Protein AF-A0A8H7B9H2-F1 (afdb_monomer)

Solvent-accessible surface area (backbone atoms only — not comparable to full-atom values): 9240 Å² total; per-residue (Å²): 117,94,50,57,86,74,41,75,69,52,26,51,55,54,49,40,52,54,54,44,65,50,45,52,55,56,37,51,53,40,43,53,38,35,48,40,58,29,63,80,36,62,71,60,25,49,53,52,41,50,50,45,48,54,54,39,48,53,46,46,55,49,46,57,33,72,89,36,58,46,80,88,26,49,61,60,48,52,52,46,52,50,51,55,56,56,55,51,44,53,65,51,55,53,42,30,75,75,56,34,64,70,50,33,28,52,34,28,14,44,67,25,49,51,47,20,50,51,29,39,50,51,19,50,50,29,40,73,68,34,41,51,35,72,81,39,71,86,69,24,78,89,58,71,24,15,65,56,50,22,52,53,25,43,52,52,12,51,52,42,28,50,54,13,47,52,49,14,51,55,48,52,74,77,41,81,70,87,128

Radius of gyration: 18.37 Å; Cα contacts (8 Å, |Δi|>4): 175; chains: 1; bounding box: 55×26×50 Å

Structure (mmCIF, N/CA/C/O backbone):
data_AF-A0A8H7B9H2-F1
#
_entry.id   AF-A0A8H7B9H2-F1
#
loop_
_atom_site.group_PDB
_atom_site.id
_atom_site.type_symbol
_atom_site.label_atom_id
_atom_site.label_alt_id
_atom_site.label_comp_id
_atom_site.label_asym_id
_atom_site.label_entity_id
_atom_site.label_seq_id
_atom_site.pdbx_PDB_ins_code
_atom_site.Cartn_x
_atom_site.Cartn_y
_atom_site.Cartn_z
_atom_site.occupancy
_atom_site.B_iso_or_equiv
_atom_site.auth_seq_id
_atom_site.auth_comp_id
_atom_site.auth_asym_id
_atom_site.auth_atom_id
_atom_site.pdbx_PDB_model_num
ATOM 1 N N . HIS A 1 1 ? -8.099 -8.115 17.070 1.00 91.06 1 HIS A N 1
ATOM 2 C CA . HIS A 1 1 ? -9.538 -8.450 17.168 1.00 91.06 1 HIS A CA 1
ATOM 3 C C . HIS A 1 1 ? -9.876 -9.401 18.311 1.00 91.06 1 HIS A C 1
ATOM 5 O O . HIS A 1 1 ? -10.750 -9.056 19.086 1.00 91.06 1 HIS A O 1
ATOM 11 N N . ILE A 1 2 ? -9.188 -10.539 18.470 1.00 94.56 2 ILE A N 1
ATOM 12 C CA . ILE A 1 2 ? -9.495 -11.534 19.525 1.00 94.56 2 ILE A CA 1
ATOM 13 C C . ILE A 1 2 ? -9.508 -10.928 20.945 1.00 94.56 2 ILE A C 1
ATOM 15 O O . ILE A 1 2 ? -10.337 -11.292 21.764 1.00 94.56 2 ILE A O 1
ATOM 19 N N . PHE A 1 3 ? -8.627 -9.966 21.226 1.00 94.06 3 PHE A N 1
ATOM 20 C CA . PHE A 1 3 ? -8.458 -9.390 22.567 1.00 94.06 3 PHE A CA 1
ATOM 21 C C . PHE A 1 3 ? -9.244 -8.091 22.823 1.00 94.06 3 PHE A C 1
ATOM 23 O O . PHE A 1 3 ? -8.937 -7.372 23.773 1.00 94.06 3 PHE A O 1
ATOM 30 N N . LEU A 1 4 ? -10.210 -7.741 21.966 1.00 90.50 4 LEU A N 1
ATOM 31 C CA . LEU A 1 4 ? -10.924 -6.461 22.080 1.00 90.50 4 LEU A CA 1
ATOM 32 C C . LEU A 1 4 ? -11.764 -6.351 23.362 1.00 90.50 4 LEU A C 1
ATOM 34 O O . LEU A 1 4 ? -11.861 -5.252 23.906 1.00 90.50 4 LEU A O 1
ATOM 38 N N . ASP A 1 5 ? -12.284 -7.475 23.861 1.00 93.81 5 ASP A N 1
ATOM 39 C CA . ASP A 1 5 ? -13.174 -7.535 25.031 1.00 93.81 5 ASP A CA 1
ATOM 40 C C . ASP A 1 5 ? -12.451 -7.925 26.334 1.00 93.81 5 ASP A C 1
ATOM 42 O O . ASP A 1 5 ? -13.087 -8.158 27.356 1.00 93.81 5 ASP A O 1
ATOM 46 N N . HIS A 1 6 ? -11.114 -8.000 26.321 1.00 95.94 6 HIS A N 1
ATOM 47 C CA . HIS A 1 6 ? -10.336 -8.432 27.486 1.00 95.94 6 HIS A CA 1
ATOM 48 C C . HIS A 1 6 ? -10.235 -7.345 28.572 1.00 95.94 6 HIS A C 1
ATOM 50 O O . HIS A 1 6 ? -10.593 -7.555 29.725 1.00 95.94 6 HIS A O 1
ATOM 56 N N . SER A 1 7 ? -9.688 -6.178 28.226 1.00 95.69 7 SER A N 1
ATOM 57 C CA . SER A 1 7 ? -9.605 -5.002 29.102 1.00 95.69 7 SER A CA 1
ATOM 58 C C . SER A 1 7 ? -9.310 -3.756 28.268 1.00 95.69 7 SER A C 1
ATOM 60 O O . SER A 1 7 ? -8.810 -3.858 27.145 1.00 95.69 7 SER A O 1
ATOM 62 N N . GLU A 1 8 ? -9.572 -2.562 28.803 1.00 90.44 8 GLU A N 1
ATOM 63 C CA . GLU A 1 8 ? -9.326 -1.307 28.078 1.00 90.44 8 GLU A CA 1
ATOM 64 C C . GLU A 1 8 ? -7.858 -1.147 27.649 1.00 90.44 8 GLU A C 1
ATOM 66 O O . GLU A 1 8 ? -7.570 -0.738 26.518 1.00 90.44 8 GLU A O 1
ATOM 71 N N . GLN A 1 9 ? -6.928 -1.526 28.528 1.00 90.88 9 GLN A N 1
ATOM 72 C CA . GLN A 1 9 ? -5.498 -1.465 28.252 1.00 90.88 9 GLN A CA 1
ATOM 73 C C . GLN A 1 9 ? -5.106 -2.417 27.113 1.00 90.88 9 GLN A C 1
ATOM 75 O O . GLN A 1 9 ? -4.425 -2.002 26.172 1.00 90.88 9 GLN A O 1
ATOM 80 N N . VAL A 1 10 ? -5.573 -3.670 27.150 1.00 93.00 10 VAL A N 1
ATOM 81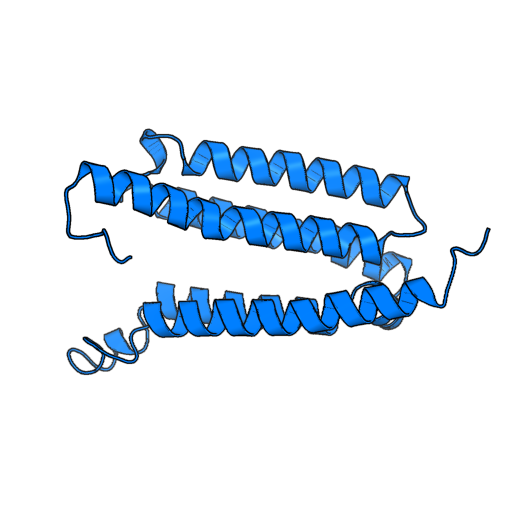 C CA . VAL A 1 10 ? -5.278 -4.668 26.109 1.00 93.00 10 VAL A CA 1
ATOM 82 C C . VAL A 1 10 ? -5.913 -4.275 24.775 1.00 93.00 10 VAL A C 1
ATOM 84 O O . VAL A 1 10 ? -5.253 -4.343 23.735 1.00 93.00 10 VAL A O 1
ATOM 87 N N . ARG A 1 11 ? -7.152 -3.775 24.786 1.00 89.88 11 ARG A N 1
ATOM 88 C CA . ARG A 1 11 ? -7.829 -3.233 23.599 1.00 89.88 11 ARG A CA 1
ATOM 89 C C . ARG A 1 11 ? -7.031 -2.093 22.962 1.00 89.88 11 ARG A C 1
ATOM 91 O O . ARG A 1 11 ? -6.880 -2.053 21.745 1.00 89.88 11 ARG A O 1
ATOM 98 N N . THR A 1 12 ? -6.485 -1.191 23.776 1.00 87.12 12 THR A N 1
ATOM 99 C CA . THR A 1 12 ? -5.690 -0.051 23.294 1.00 87.12 12 THR A CA 1
ATOM 100 C C . THR A 1 12 ? -4.390 -0.509 22.635 1.00 87.12 12 THR A C 1
ATOM 102 O O . THR A 1 12 ? -4.082 -0.090 21.520 1.00 87.12 12 THR A O 1
ATOM 105 N N . TRP A 1 13 ? -3.638 -1.403 23.282 1.00 88.62 13 TRP A N 1
ATOM 106 C CA . TRP A 1 13 ? -2.389 -1.930 22.723 1.00 88.62 13 TRP A CA 1
ATOM 107 C C . TRP A 1 13 ? -2.610 -2.752 21.456 1.00 88.62 13 TRP A C 1
ATOM 109 O O . TRP A 1 13 ? -1.916 -2.560 20.461 1.00 88.62 13 TRP A O 1
ATOM 119 N N . THR A 1 14 ? -3.609 -3.629 21.455 1.00 91.44 14 THR A N 1
ATOM 120 C CA . THR A 1 14 ? -3.914 -4.451 20.277 1.00 91.44 14 THR A CA 1
ATOM 121 C C . THR A 1 14 ? -4.481 -3.632 19.122 1.00 91.44 14 THR A C 1
ATOM 123 O O . THR A 1 14 ? -4.173 -3.931 17.972 1.00 91.44 14 THR A O 1
ATOM 126 N N . GLY A 1 15 ? -5.209 -2.546 19.402 1.00 88.44 15 GLY A N 1
ATOM 127 C CA . GLY A 1 15 ? -5.595 -1.558 18.392 1.00 88.44 15 GLY A CA 1
ATOM 128 C C . GLY A 1 15 ? -4.395 -0.834 17.771 1.00 88.44 15 GLY A C 1
ATOM 129 O O . GLY A 1 15 ? -4.364 -0.616 16.566 1.00 88.44 15 GLY A O 1
ATOM 130 N N . ARG A 1 16 ? -3.355 -0.523 18.555 1.00 89.25 16 ARG A N 1
ATOM 131 C CA . ARG A 1 16 ? -2.106 0.054 18.020 1.00 89.25 16 ARG A CA 1
ATOM 132 C C . ARG A 1 16 ? -1.369 -0.908 17.085 1.00 89.25 16 ARG A C 1
ATOM 134 O O . ARG A 1 16 ? -0.843 -0.473 16.064 1.00 89.25 16 ARG A O 1
ATOM 141 N N . PHE A 1 17 ? -1.359 -2.205 17.391 1.00 91.94 17 PHE A N 1
ATOM 142 C CA . PHE A 1 17 ? -0.801 -3.210 16.480 1.00 91.94 17 PHE A CA 1
ATOM 143 C C . PHE A 1 17 ? -1.620 -3.355 15.194 1.00 91.94 17 PHE A C 1
ATOM 145 O O . PHE A 1 17 ? -1.031 -3.505 14.129 1.00 91.94 17 PHE A O 1
ATOM 152 N N . ASP A 1 18 ? -2.947 -3.240 15.267 1.00 91.38 18 ASP A N 1
ATOM 153 C CA . ASP A 1 18 ? -3.814 -3.206 14.081 1.00 91.38 18 ASP A CA 1
ATOM 154 C C . ASP A 1 18 ? -3.467 -2.015 13.166 1.00 91.38 18 ASP A C 1
ATOM 156 O O . ASP A 1 18 ? -3.330 -2.166 11.955 1.00 91.38 18 ASP A O 1
ATOM 160 N N . TYR A 1 19 ? -3.190 -0.844 13.750 1.00 89.62 19 TYR A N 1
ATOM 161 C CA . TYR A 1 19 ? -2.737 0.337 13.005 1.00 89.62 19 TYR A CA 1
ATOM 162 C C . TYR A 1 19 ? -1.392 0.112 12.304 1.00 89.62 19 TYR A C 1
ATOM 164 O O . TYR A 1 19 ? -1.240 0.467 11.134 1.00 89.62 19 TYR A O 1
ATOM 172 N N . LEU A 1 20 ? -0.424 -0.513 12.982 1.00 93.56 20 LEU A N 1
ATOM 173 C CA . LEU A 1 20 ? 0.837 -0.917 12.349 1.00 93.56 20 LEU A CA 1
ATOM 174 C C . LEU A 1 20 ? 0.629 -1.962 11.253 1.00 93.56 20 LEU A C 1
ATOM 176 O O . LEU A 1 20 ? 1.329 -1.928 10.243 1.00 93.56 20 LEU A O 1
ATOM 180 N N . GLY A 1 21 ? -0.358 -2.841 11.423 1.00 92.62 21 GLY A N 1
ATOM 181 C CA . GLY A 1 21 ? -0.788 -3.813 10.423 1.00 92.62 21 GLY A CA 1
ATOM 182 C C . GLY A 1 21 ? -1.272 -3.186 9.113 1.00 92.62 21 GLY A C 1
ATOM 183 O O . GLY A 1 21 ? -1.307 -3.879 8.105 1.00 92.62 21 GLY A O 1
ATOM 184 N N . ILE A 1 22 ? -1.577 -1.885 9.091 1.00 93.25 22 ILE A N 1
ATOM 185 C CA . ILE A 1 22 ? -1.853 -1.118 7.867 1.00 93.25 22 ILE A CA 1
ATOM 186 C C . ILE A 1 22 ? -0.559 -0.498 7.324 1.00 93.25 22 ILE A C 1
ATOM 188 O O . ILE A 1 22 ? -0.234 -0.648 6.145 1.00 93.25 22 ILE A O 1
ATOM 192 N N . VAL A 1 23 ? 0.205 0.180 8.186 1.00 95.44 23 VAL A N 1
ATOM 193 C CA . VAL A 1 23 ? 1.401 0.940 7.783 1.00 95.44 23 VAL A CA 1
ATOM 194 C C . VAL A 1 23 ? 2.498 0.035 7.225 1.00 95.44 23 VAL A C 1
ATOM 196 O O . VAL A 1 23 ? 3.089 0.359 6.197 1.00 95.44 23 VAL A O 1
ATOM 199 N N . ILE A 1 24 ? 2.764 -1.102 7.873 1.00 96.25 24 ILE A N 1
ATOM 200 C CA . ILE A 1 24 ? 3.855 -2.006 7.489 1.00 96.25 24 ILE A CA 1
ATOM 201 C C . ILE A 1 24 ? 3.633 -2.589 6.082 1.00 96.25 24 ILE A C 1
ATOM 203 O O . ILE A 1 24 ? 4.562 -2.510 5.278 1.00 96.25 24 ILE A O 1
ATOM 207 N N . PRO A 1 25 ? 2.445 -3.115 5.715 1.00 94.81 25 PRO A N 1
ATOM 208 C CA . PRO A 1 25 ? 2.187 -3.544 4.340 1.00 94.81 25 PRO A CA 1
ATOM 209 C C . PRO A 1 25 ? 2.276 -2.414 3.308 1.00 94.81 25 PRO A C 1
ATOM 211 O O . PRO A 1 25 ? 2.902 -2.597 2.265 1.00 94.81 25 PRO A O 1
ATOM 214 N N . LEU A 1 26 ? 1.714 -1.233 3.585 1.00 95.25 26 LEU A N 1
ATOM 215 C CA . LEU A 1 26 ? 1.833 -0.063 2.699 1.00 95.25 26 LEU A CA 1
ATOM 216 C C . LEU A 1 26 ? 3.302 0.295 2.430 1.00 95.25 26 LEU A C 1
ATOM 218 O O . LEU A 1 26 ? 3.723 0.434 1.281 1.00 95.25 26 LEU A O 1
ATOM 222 N N . TYR A 1 27 ? 4.108 0.355 3.489 1.00 97.06 27 TYR A N 1
ATOM 223 C CA . TYR A 1 27 ? 5.548 0.556 3.391 1.00 97.06 27 TYR A CA 1
ATOM 224 C C . TYR A 1 27 ? 6.233 -0.559 2.584 1.00 97.06 27 TYR A C 1
ATOM 226 O O . TYR A 1 27 ? 6.913 -0.281 1.596 1.00 97.06 27 TYR A O 1
ATOM 234 N N . GLY A 1 28 ? 6.014 -1.823 2.954 1.00 96.94 28 GLY A N 1
ATOM 235 C CA . GLY A 1 28 ? 6.662 -2.977 2.328 1.00 96.94 28 GLY A CA 1
ATOM 236 C C . GLY A 1 28 ? 6.354 -3.103 0.836 1.00 96.94 28 GLY A C 1
ATOM 237 O O . GLY A 1 28 ? 7.260 -3.330 0.036 1.00 96.94 28 GLY A O 1
ATOM 238 N N . THR A 1 29 ? 5.098 -2.885 0.439 1.00 96.75 29 THR A N 1
ATOM 239 C CA . THR A 1 29 ? 4.688 -2.877 -0.977 1.00 96.75 29 THR A CA 1
ATOM 240 C C . THR A 1 29 ? 5.344 -1.734 -1.754 1.00 96.75 29 THR A C 1
ATOM 242 O O . THR A 1 29 ? 5.729 -1.922 -2.908 1.00 96.75 29 THR A O 1
ATOM 245 N N . THR A 1 30 ? 5.543 -0.568 -1.133 1.00 96.12 30 THR A N 1
ATOM 246 C CA . THR A 1 30 ? 6.223 0.573 -1.767 1.00 96.12 30 THR A CA 1
ATOM 247 C C . THR A 1 30 ? 7.709 0.286 -1.968 1.00 96.12 30 THR A C 1
ATOM 249 O O . THR A 1 30 ? 8.228 0.499 -3.065 1.00 96.12 30 THR A O 1
ATOM 252 N N . ILE A 1 31 ? 8.386 -0.258 -0.950 1.00 97.94 31 ILE A N 1
ATOM 253 C CA . ILE A 1 31 ? 9.799 -0.656 -1.031 1.00 97.94 31 ILE A CA 1
ATOM 254 C C . ILE A 1 31 ? 10.004 -1.733 -2.096 1.00 97.94 31 ILE A C 1
ATOM 256 O O . ILE A 1 31 ? 10.848 -1.569 -2.975 1.00 97.94 31 ILE A O 1
ATOM 260 N N . ALA A 1 32 ? 9.209 -2.805 -2.071 1.00 97.31 32 ALA A N 1
ATOM 261 C CA . ALA A 1 32 ? 9.329 -3.892 -3.038 1.00 97.31 32 ALA A CA 1
ATOM 262 C C . ALA A 1 32 ? 9.040 -3.421 -4.476 1.00 97.31 32 ALA A C 1
ATOM 264 O O . ALA A 1 32 ? 9.804 -3.725 -5.392 1.00 97.31 32 ALA A O 1
ATOM 265 N N . SER A 1 33 ? 7.988 -2.622 -4.683 1.00 96.94 33 SER A N 1
ATOM 266 C CA . SER A 1 33 ? 7.656 -2.077 -6.009 1.00 96.94 33 SER A CA 1
ATOM 267 C C . SER A 1 33 ? 8.737 -1.135 -6.531 1.00 96.94 33 SER A C 1
ATOM 269 O O . SER A 1 33 ? 9.089 -1.198 -7.706 1.00 96.94 33 SER A O 1
ATOM 271 N N . THR A 1 34 ? 9.305 -0.299 -5.659 1.00 97.12 34 THR A N 1
ATOM 272 C CA . THR A 1 34 ? 10.414 0.601 -6.001 1.00 97.12 34 THR A CA 1
ATOM 273 C C . THR A 1 34 ? 11.666 -0.190 -6.368 1.00 97.12 34 THR A C 1
ATOM 275 O O . THR A 1 34 ? 12.291 0.098 -7.387 1.00 97.12 34 THR A O 1
ATOM 278 N N . HIS A 1 35 ? 11.993 -1.224 -5.588 1.00 96.94 35 HIS A N 1
ATOM 279 C CA . HIS A 1 35 ? 13.130 -2.107 -5.838 1.00 96.94 35 HIS A CA 1
ATOM 280 C C . HIS A 1 35 ? 13.070 -2.745 -7.230 1.00 96.94 35 HIS A C 1
ATOM 282 O O . HIS A 1 35 ? 14.035 -2.679 -7.986 1.00 96.94 35 HIS A O 1
ATOM 288 N N . PHE A 1 36 ? 11.924 -3.321 -7.599 1.00 97.12 36 PHE A N 1
ATOM 289 C CA . PHE A 1 36 ? 11.773 -3.971 -8.899 1.00 97.12 36 PHE A CA 1
ATOM 290 C C . PHE A 1 36 ? 11.529 -2.987 -10.053 1.00 97.12 36 PHE A C 1
ATOM 292 O O . PHE A 1 36 ? 12.007 -3.207 -11.165 1.00 97.12 36 PHE A O 1
ATOM 299 N N . GLY A 1 37 ? 10.817 -1.881 -9.822 1.00 96.88 37 GLY A N 1
ATOM 300 C CA . GLY A 1 37 ? 10.546 -0.870 -10.848 1.00 96.88 37 GLY A CA 1
ATOM 301 C C . GLY A 1 37 ? 11.809 -0.134 -11.304 1.00 96.88 37 GLY A C 1
ATOM 302 O O . GLY A 1 37 ? 12.025 0.063 -12.506 1.00 96.88 37 GLY A O 1
ATOM 303 N N . PHE A 1 38 ? 12.677 0.203 -10.347 1.00 97.19 38 PHE A N 1
ATOM 304 C CA . PHE A 1 38 ? 13.900 0.982 -10.553 1.00 97.19 38 PHE A CA 1
ATOM 305 C C . PHE A 1 38 ? 15.183 0.163 -10.393 1.00 97.19 38 PHE A C 1
ATOM 307 O O . PHE A 1 38 ? 16.238 0.751 -10.188 1.00 97.19 38 PHE A O 1
ATOM 314 N N . HIS A 1 39 ? 15.121 -1.160 -10.558 1.00 95.62 39 HIS A N 1
ATOM 315 C CA . HIS A 1 39 ? 16.263 -2.065 -10.366 1.00 95.62 39 HIS A CA 1
ATOM 316 C C . HIS A 1 39 ? 17.559 -1.588 -11.058 1.00 95.62 39 HIS A C 1
ATOM 318 O O . HIS A 1 39 ? 18.635 -1.625 -10.475 1.00 95.62 39 HIS A O 1
ATOM 324 N N . CYS A 1 40 ? 17.444 -1.049 -12.280 1.00 94.81 40 CYS A N 1
ATOM 325 C CA . CYS A 1 40 ? 18.572 -0.518 -13.065 1.00 94.81 40 CYS A CA 1
ATOM 326 C C . CYS A 1 40 ? 18.802 0.996 -12.936 1.00 94.81 40 CYS A C 1
ATOM 328 O O . CYS A 1 40 ? 19.486 1.599 -13.760 1.00 94.81 40 CYS A O 1
ATOM 330 N N . LYS A 1 41 ? 18.177 1.648 -11.956 1.00 96.25 41 LYS A N 1
ATOM 331 C CA . LYS A 1 41 ? 18.308 3.080 -11.661 1.00 96.25 41 LYS A CA 1
ATOM 332 C C . LYS A 1 41 ? 18.523 3.250 -10.150 1.00 96.25 41 LYS A C 1
ATOM 334 O O . LYS A 1 41 ? 17.605 3.702 -9.461 1.00 96.25 41 LYS A O 1
ATOM 339 N N . PRO A 1 42 ? 19.722 2.914 -9.631 1.00 95.12 42 PRO A N 1
ATOM 340 C CA . PRO A 1 42 ? 19.984 2.837 -8.192 1.00 95.12 42 PRO A CA 1
ATOM 341 C C . PRO A 1 42 ? 19.682 4.147 -7.458 1.00 95.12 42 PRO A C 1
ATOM 343 O O . PRO A 1 42 ? 19.057 4.111 -6.406 1.00 95.12 42 PRO A O 1
ATOM 346 N N . SER A 1 43 ? 20.002 5.305 -8.045 1.00 97.38 43 SER A N 1
ATOM 347 C CA . SER A 1 43 ? 19.714 6.609 -7.430 1.00 97.38 43 SER A CA 1
ATOM 348 C C . SER A 1 43 ? 18.214 6.868 -7.241 1.00 97.38 43 SER A C 1
ATOM 350 O O . SER A 1 43 ? 17.805 7.398 -6.213 1.00 97.38 43 SER A O 1
ATOM 352 N N . LEU A 1 44 ? 17.373 6.477 -8.209 1.00 97.38 44 LEU A N 1
ATOM 353 C CA . LEU A 1 44 ? 15.916 6.609 -8.083 1.00 97.38 44 LEU A CA 1
ATOM 354 C C . LEU A 1 44 ? 15.362 5.599 -7.080 1.00 97.38 44 LEU A C 1
ATOM 356 O O . LEU A 1 44 ? 14.512 5.948 -6.262 1.00 97.38 44 LEU A O 1
ATOM 360 N N . GLN A 1 45 ? 15.860 4.363 -7.123 1.00 97.62 45 GLN A N 1
ATOM 361 C CA . GLN A 1 45 ? 15.473 3.326 -6.176 1.00 97.62 45 GLN A CA 1
ATOM 362 C C . GLN A 1 45 ? 15.774 3.753 -4.732 1.00 97.62 45 GLN A C 1
ATOM 364 O O . GLN A 1 45 ? 14.911 3.628 -3.864 1.00 97.62 45 GLN A O 1
ATOM 369 N N . GLU A 1 46 ? 16.973 4.275 -4.478 1.00 97.88 46 GLU A N 1
ATOM 370 C CA . GLU A 1 46 ? 17.400 4.765 -3.168 1.00 97.88 46 GLU A CA 1
ATOM 371 C C . GLU A 1 46 ? 16.557 5.961 -2.718 1.00 97.88 46 GLU A C 1
ATOM 373 O O . GLU A 1 46 ? 15.963 5.912 -1.641 1.00 97.88 46 GLU A O 1
ATOM 378 N N . ALA A 1 47 ? 16.411 6.987 -3.564 1.00 98.19 47 ALA A N 1
ATOM 379 C CA . ALA A 1 47 ? 15.637 8.182 -3.236 1.00 98.19 47 ALA A CA 1
ATOM 380 C C . ALA A 1 47 ? 14.188 7.847 -2.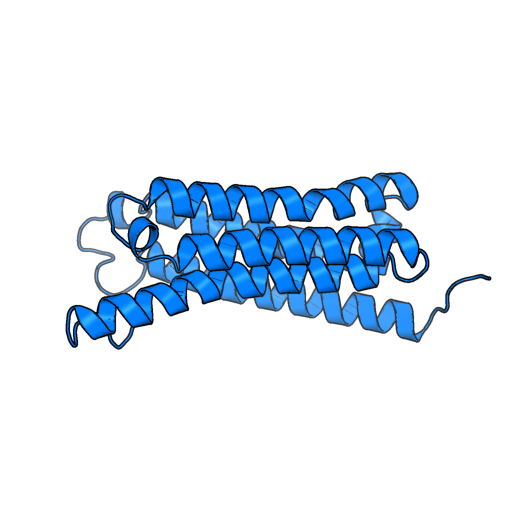841 1.00 98.19 47 ALA A C 1
ATOM 382 O O . ALA A 1 47 ? 13.695 8.310 -1.808 1.00 98.19 47 ALA A O 1
ATOM 383 N N . TYR A 1 48 ? 13.512 6.990 -3.613 1.00 98.12 48 TYR A N 1
ATOM 384 C CA . TYR A 1 48 ? 12.145 6.572 -3.300 1.00 98.12 48 TYR A CA 1
ATOM 385 C C . TYR A 1 48 ? 12.061 5.638 -2.090 1.00 98.12 48 TYR A C 1
ATOM 387 O O . TYR A 1 48 ? 11.085 5.707 -1.344 1.00 98.12 48 TYR A O 1
ATOM 395 N N . SER A 1 49 ? 13.081 4.813 -1.842 1.00 97.88 49 SER A N 1
ATOM 396 C CA . SER A 1 49 ? 13.132 3.965 -0.645 1.00 97.88 49 SER A CA 1
ATOM 397 C C . SER A 1 49 ? 13.314 4.792 0.629 1.00 97.88 49 SER A C 1
ATOM 399 O O . SER A 1 49 ? 12.645 4.531 1.632 1.00 97.88 49 SER A O 1
ATOM 401 N N . ILE A 1 50 ? 14.156 5.830 0.588 1.00 98.25 50 ILE A N 1
ATOM 402 C CA . ILE A 1 50 ? 14.316 6.795 1.685 1.00 98.25 50 ILE A CA 1
ATOM 403 C C . ILE A 1 50 ? 12.998 7.535 1.912 1.00 98.25 50 ILE A C 1
ATOM 405 O O . ILE A 1 50 ? 12.503 7.569 3.037 1.00 98.25 50 ILE A O 1
ATOM 409 N N . PHE A 1 51 ? 12.384 8.059 0.849 1.00 97.44 51 PHE A N 1
ATOM 410 C CA . PHE A 1 51 ? 11.093 8.740 0.931 1.00 97.44 51 PHE A CA 1
ATOM 411 C C . PHE A 1 51 ? 10.004 7.855 1.563 1.00 97.44 51 PHE A C 1
ATOM 413 O O . PHE A 1 51 ? 9.319 8.28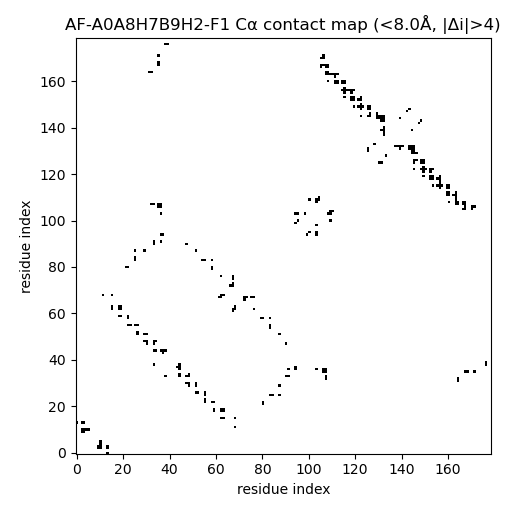1 2.497 1.00 97.44 51 PHE A O 1
ATOM 420 N N . ALA A 1 52 ? 9.874 6.605 1.108 1.00 97.56 52 ALA A N 1
ATOM 421 C CA . ALA A 1 52 ? 8.923 5.642 1.658 1.00 97.56 52 ALA A CA 1
ATOM 422 C C . ALA A 1 52 ? 9.218 5.315 3.131 1.00 97.56 52 ALA A C 1
ATOM 424 O O . ALA A 1 52 ? 8.299 5.193 3.937 1.00 97.56 52 ALA A O 1
ATOM 425 N N . THR A 1 53 ? 10.496 5.217 3.504 1.00 98.00 53 THR A N 1
ATOM 426 C CA . THR A 1 53 ? 10.915 4.946 4.887 1.00 98.00 53 THR A CA 1
ATOM 427 C C . THR A 1 53 ? 10.588 6.116 5.807 1.00 98.00 53 THR A C 1
ATOM 429 O O . THR A 1 53 ? 9.976 5.915 6.852 1.00 98.00 53 THR A O 1
ATOM 432 N N . VAL A 1 54 ? 10.918 7.346 5.407 1.00 97.88 54 VAL A N 1
ATOM 433 C CA . VAL A 1 54 ? 10.626 8.554 6.191 1.00 97.88 54 VAL A CA 1
ATOM 434 C C . VAL A 1 54 ? 9.119 8.731 6.376 1.00 97.88 54 VAL A C 1
ATOM 436 O O . VAL A 1 54 ? 8.650 8.910 7.500 1.00 97.88 54 VAL A O 1
ATOM 439 N N . THR A 1 55 ? 8.342 8.635 5.296 1.00 96.94 55 THR A N 1
ATOM 440 C CA . THR A 1 55 ? 6.880 8.801 5.357 1.00 96.94 55 THR A CA 1
ATOM 441 C C . THR A 1 55 ? 6.193 7.661 6.115 1.00 96.94 55 THR A C 1
ATOM 443 O O . THR A 1 55 ? 5.295 7.918 6.921 1.00 96.94 55 THR A O 1
ATOM 446 N N . GLY A 1 56 ? 6.643 6.416 5.932 1.00 97.19 56 GLY A N 1
ATOM 447 C CA . GLY A 1 56 ? 6.154 5.251 6.667 1.00 97.19 56 GLY A CA 1
ATOM 448 C C . GLY A 1 56 ? 6.430 5.344 8.168 1.00 97.19 56 GLY A C 1
ATOM 449 O O . GLY A 1 56 ? 5.519 5.139 8.971 1.00 97.19 56 GLY A O 1
ATOM 450 N N . LEU A 1 57 ? 7.648 5.733 8.562 1.00 97.31 57 LEU A N 1
ATOM 451 C CA . LEU A 1 57 ? 8.005 5.953 9.967 1.00 97.31 57 LEU A CA 1
ATOM 452 C C . LEU A 1 57 ? 7.200 7.099 10.581 1.00 97.31 57 LEU A C 1
ATOM 454 O O . LEU A 1 57 ? 6.652 6.935 11.668 1.00 97.31 57 LEU A O 1
ATOM 458 N N . ALA A 1 58 ? 7.065 8.231 9.886 1.00 95.75 58 ALA A N 1
ATOM 459 C CA . ALA A 1 58 ? 6.256 9.350 10.366 1.00 95.75 58 ALA A CA 1
ATOM 460 C C . ALA A 1 58 ? 4.792 8.934 10.598 1.00 95.75 58 ALA A C 1
ATOM 462 O O . ALA A 1 58 ? 4.201 9.268 11.628 1.00 95.75 58 ALA A O 1
ATOM 463 N N . CYS A 1 59 ? 4.218 8.149 9.682 1.00 95.69 59 CYS A N 1
ATOM 464 C CA . CYS A 1 59 ? 2.873 7.598 9.825 1.00 95.69 59 CYS A CA 1
ATOM 465 C C . CYS A 1 59 ? 2.772 6.629 11.017 1.00 95.69 59 CYS A C 1
ATOM 467 O O . CYS A 1 59 ? 1.865 6.763 11.843 1.00 95.69 59 CYS A O 1
ATOM 469 N N . ALA A 1 60 ? 3.716 5.693 11.154 1.00 95.25 60 ALA A N 1
ATOM 470 C CA . ALA A 1 60 ? 3.759 4.736 12.260 1.00 95.25 60 ALA A CA 1
ATOM 471 C C . ALA A 1 60 ? 3.866 5.442 13.619 1.00 95.25 60 ALA A C 1
ATOM 473 O O . ALA A 1 60 ? 3.037 5.223 14.498 1.00 95.25 60 ALA A O 1
ATOM 474 N N . LEU A 1 61 ? 4.838 6.342 13.778 1.00 94.19 61 LEU A N 1
ATOM 475 C CA . LEU A 1 61 ? 5.056 7.079 15.023 1.00 94.19 61 LEU A CA 1
ATOM 476 C C . LEU A 1 61 ? 3.828 7.909 15.402 1.00 94.19 61 LEU A C 1
ATOM 478 O O . LEU A 1 61 ? 3.390 7.874 16.552 1.00 94.19 61 LEU A O 1
ATOM 482 N N . THR A 1 62 ? 3.222 8.591 14.429 1.00 91.75 62 THR A N 1
ATOM 483 C CA . THR A 1 62 ? 2.024 9.398 14.677 1.00 91.75 62 THR A CA 1
ATOM 484 C C . THR A 1 62 ? 0.842 8.526 15.087 1.00 91.75 62 THR A C 1
ATOM 486 O O . THR A 1 62 ? 0.171 8.828 16.065 1.00 91.75 62 THR A O 1
ATOM 489 N N . THR A 1 63 ? 0.589 7.418 14.387 1.00 89.75 63 THR A N 1
ATOM 490 C CA . THR A 1 63 ? -0.563 6.539 14.666 1.00 89.75 63 THR A CA 1
ATOM 491 C C . THR A 1 63 ? -0.416 5.726 15.955 1.00 89.75 63 THR A C 1
ATOM 493 O O . THR A 1 63 ? -1.425 5.370 16.570 1.00 89.75 63 THR A O 1
ATOM 496 N N . LEU A 1 64 ? 0.818 5.479 16.400 1.00 90.00 64 LEU A N 1
ATOM 497 C CA . LEU A 1 64 ? 1.125 4.849 17.685 1.00 90.00 64 LEU A CA 1
ATOM 498 C C . LEU A 1 64 ? 1.082 5.819 18.869 1.00 90.00 64 LEU A C 1
ATOM 500 O O . LEU A 1 64 ? 0.887 5.380 20.007 1.00 90.00 64 LEU A O 1
ATOM 504 N N . HIS A 1 65 ? 1.267 7.118 18.627 1.00 89.56 65 HIS A N 1
ATOM 505 C CA . HIS A 1 65 ? 1.320 8.108 19.691 1.00 89.56 65 HIS A CA 1
ATOM 506 C C . HIS A 1 65 ? -0.015 8.158 20.465 1.00 89.56 65 HIS A C 1
ATOM 508 O O . HIS A 1 65 ? -1.089 8.185 19.847 1.00 89.56 65 HIS A O 1
ATOM 514 N N . PRO A 1 66 ? 0.008 8.213 21.813 1.00 84.38 66 PRO A N 1
ATOM 515 C CA . PRO A 1 66 ? -1.199 8.168 22.638 1.00 84.38 66 PRO A CA 1
ATOM 516 C C . PRO A 1 66 ? -2.288 9.160 22.210 1.00 84.38 66 PRO A C 1
ATOM 518 O O . PRO A 1 66 ? -3.440 8.751 22.058 1.00 84.38 66 PRO A O 1
ATOM 521 N N . SER A 1 67 ? -1.916 10.405 21.888 1.00 84.44 67 SER A N 1
ATOM 522 C CA . SER A 1 67 ? -2.846 11.464 21.449 1.00 84.44 67 SER A CA 1
ATOM 523 C C . SER A 1 67 ? -3.599 11.155 20.149 1.00 84.44 67 SER A C 1
ATOM 525 O O . SER A 1 67 ? -4.665 11.713 19.900 1.00 84.44 67 SER A O 1
ATOM 527 N N . PHE A 1 68 ? -3.086 10.251 19.311 1.00 80.94 68 PHE A N 1
ATOM 528 C CA . PHE A 1 68 ? -3.706 9.890 18.030 1.00 80.94 68 PHE A CA 1
ATOM 529 C C . PHE A 1 68 ? -4.302 8.474 18.015 1.00 80.94 68 PHE A C 1
ATOM 531 O O . PHE A 1 68 ? -4.984 8.091 17.060 1.00 80.94 68 PHE A O 1
ATOM 538 N N . SER A 1 69 ? -4.113 7.713 19.097 1.00 73.31 69 SER A N 1
ATOM 539 C CA . SER A 1 69 ? -4.613 6.339 19.221 1.00 73.31 69 SER A CA 1
ATOM 540 C C . SER A 1 69 ? -6.102 6.240 19.594 1.00 73.31 69 SER A C 1
ATOM 542 O O . SER A 1 69 ? -6.722 5.201 19.360 1.00 73.31 69 SER A O 1
ATOM 544 N N . GLY A 1 70 ? -6.693 7.324 20.113 1.00 75.12 70 GLY A N 1
ATOM 545 C CA . GLY A 1 70 ? -8.093 7.374 20.541 1.00 75.12 70 GLY A CA 1
ATOM 546 C C . GLY A 1 70 ? -9.131 7.486 19.404 1.00 75.12 70 GLY A C 1
ATOM 547 O O . GLY A 1 70 ? -8.781 7.716 18.239 1.00 75.12 70 GLY A O 1
ATOM 548 N N . PRO A 1 71 ? -10.437 7.366 19.725 1.00 75.19 71 PRO A N 1
ATOM 549 C CA . PRO A 1 71 ? -11.526 7.446 18.744 1.00 75.19 71 PRO A CA 1
ATOM 550 C C . PRO A 1 71 ? -11.623 8.805 18.038 1.00 75.19 71 PRO A C 1
ATOM 552 O O . PRO A 1 71 ? -11.901 8.855 16.842 1.00 75.19 71 PRO A O 1
ATOM 555 N N . GLN A 1 72 ? -11.343 9.896 18.760 1.00 81.38 72 GLN A N 1
ATOM 556 C CA . GLN A 1 72 ? -11.423 11.274 18.252 1.00 81.38 72 GLN A CA 1
ATOM 557 C C . GLN A 1 72 ? -10.445 11.523 17.091 1.00 81.38 72 GLN A C 1
ATOM 559 O O . GLN A 1 72 ? -10.744 12.252 16.151 1.00 81.38 72 GLN A O 1
ATOM 564 N N . SER A 1 73 ? -9.307 10.828 17.099 1.00 84.12 73 SER A N 1
ATOM 565 C CA . SER A 1 73 ? -8.245 10.968 16.099 1.00 84.12 73 SER A CA 1
ATOM 566 C C . SER A 1 73 ? -8.426 10.043 14.888 1.00 84.12 73 SER A C 1
ATOM 568 O O . SER A 1 73 ? -7.524 9.917 14.060 1.00 84.12 73 SER A O 1
ATOM 570 N N . ARG A 1 74 ? -9.594 9.393 14.737 1.00 82.25 74 ARG A N 1
ATOM 571 C CA . ARG A 1 74 ? -9.891 8.493 13.605 1.00 82.25 74 ARG A CA 1
ATOM 572 C C . ARG A 1 74 ? -9.701 9.174 12.251 1.00 82.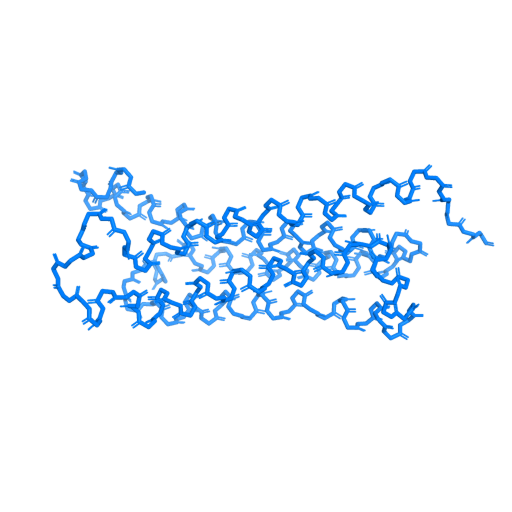25 74 ARG A C 1
ATOM 574 O O . ARG A 1 74 ? -9.138 8.557 11.345 1.00 82.25 74 ARG A O 1
ATOM 581 N N . HIS A 1 75 ? -10.138 10.425 12.120 1.00 85.25 75 HIS A N 1
ATOM 582 C CA . HIS A 1 75 ? -9.969 11.194 10.887 1.00 85.2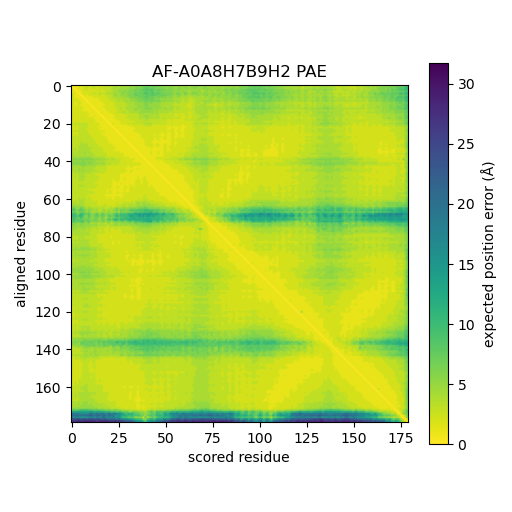5 75 HIS A CA 1
ATOM 583 C C . HIS A 1 75 ? -8.491 11.436 10.580 1.00 85.25 75 HIS A C 1
ATOM 585 O O . HIS A 1 75 ? -8.063 11.158 9.467 1.00 85.25 75 HIS A O 1
ATOM 591 N N . VAL A 1 76 ? -7.693 11.825 11.581 1.00 88.31 76 VAL A N 1
ATOM 592 C CA . VAL A 1 76 ? -6.242 12.028 11.429 1.00 88.31 76 VAL A CA 1
ATOM 593 C C . VAL A 1 76 ? -5.559 10.756 10.930 1.00 88.31 76 VAL A C 1
ATOM 595 O O . VAL A 1 76 ? -4.843 10.800 9.934 1.00 88.31 76 VAL A O 1
ATOM 598 N N . ARG A 1 77 ? -5.822 9.603 11.563 1.00 88.88 77 ARG A N 1
ATOM 599 C CA . ARG A 1 77 ? -5.229 8.327 11.127 1.00 88.88 77 ARG A CA 1
ATOM 600 C C . ARG A 1 77 ? -5.629 7.967 9.699 1.00 88.88 77 ARG A C 1
ATOM 602 O O . ARG A 1 77 ? -4.776 7.598 8.903 1.00 88.88 77 ARG A O 1
ATOM 609 N N . THR A 1 78 ? -6.913 8.111 9.372 1.00 87.56 78 THR A N 1
ATOM 610 C CA . THR A 1 78 ? -7.428 7.813 8.027 1.00 87.56 78 THR A CA 1
ATOM 611 C C . THR A 1 78 ? -6.745 8.691 6.981 1.00 87.56 78 THR A C 1
ATOM 613 O O . THR A 1 78 ? -6.269 8.177 5.973 1.00 87.56 78 THR A O 1
ATOM 616 N N . THR A 1 79 ? -6.615 9.993 7.247 1.00 90.25 79 THR A N 1
ATOM 617 C CA . THR A 1 79 ? -5.897 10.925 6.372 1.00 90.25 79 THR A CA 1
ATOM 618 C C . THR A 1 79 ? -4.433 10.527 6.205 1.00 90.25 79 THR A C 1
ATOM 620 O O . THR A 1 79 ? -3.939 10.514 5.084 1.00 90.25 79 THR A O 1
ATOM 623 N N . LEU A 1 80 ? -3.738 10.143 7.280 1.00 93.38 80 LEU A N 1
ATOM 624 C CA . LEU A 1 80 ? -2.346 9.691 7.196 1.00 93.38 80 LEU A CA 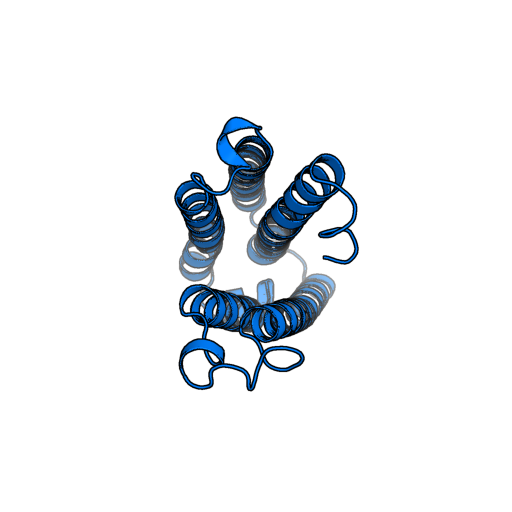1
ATOM 625 C C . LEU A 1 80 ? -2.191 8.426 6.343 1.00 93.38 80 LEU A C 1
ATOM 627 O O . LEU A 1 80 ? -1.269 8.359 5.535 1.00 93.38 80 LEU A O 1
ATOM 631 N N . TYR A 1 81 ? -3.093 7.451 6.476 1.00 92.69 81 TYR A N 1
ATOM 632 C CA . TYR A 1 81 ? -3.076 6.251 5.634 1.00 92.69 81 TYR A CA 1
ATOM 633 C C . TYR A 1 81 ? -3.350 6.576 4.168 1.00 92.69 81 TYR A C 1
ATOM 635 O O . TYR A 1 81 ? -2.684 6.032 3.293 1.00 92.69 81 TYR A O 1
ATOM 643 N N . LEU A 1 82 ? -4.283 7.491 3.892 1.00 91.12 82 LEU A N 1
ATOM 644 C CA . LEU A 1 82 ? -4.558 7.953 2.532 1.00 91.12 82 LEU A CA 1
ATOM 645 C C . LEU A 1 82 ? -3.362 8.689 1.931 1.00 91.12 82 LEU A C 1
ATOM 647 O O . LEU A 1 82 ? -3.042 8.458 0.769 1.00 91.12 82 LEU A O 1
ATOM 651 N N . LEU A 1 83 ? -2.680 9.537 2.704 1.00 94.06 83 LEU A N 1
ATOM 652 C CA . LEU A 1 83 ? -1.478 10.240 2.253 1.00 94.06 83 LEU A CA 1
ATOM 653 C C . LEU A 1 83 ? -0.329 9.269 1.979 1.00 94.06 83 LEU A C 1
ATOM 655 O O . LEU A 1 83 ? 0.291 9.362 0.924 1.00 94.06 83 LEU A O 1
ATOM 659 N N . LEU A 1 84 ? -0.077 8.318 2.883 1.00 94.88 84 LEU A N 1
ATOM 660 C CA . LEU A 1 84 ? 0.949 7.289 2.700 1.00 94.88 84 LEU A CA 1
ATOM 661 C C . LEU A 1 84 ? 0.631 6.379 1.501 1.00 94.88 84 LEU A C 1
ATOM 663 O O . LEU A 1 84 ? 1.505 6.076 0.696 1.00 94.88 84 LEU A O 1
ATOM 667 N N . GLY A 1 85 ? -0.629 5.970 1.348 1.00 92.06 85 GLY A N 1
ATOM 668 C CA . GLY A 1 85 ? -1.077 5.190 0.196 1.00 92.06 85 GLY A CA 1
ATOM 669 C C . GLY A 1 85 ? -0.958 5.968 -1.109 1.00 92.06 85 GLY A C 1
ATOM 670 O O . GLY A 1 85 ? -0.420 5.454 -2.082 1.00 92.06 85 GLY A O 1
ATOM 671 N N . SER A 1 86 ? -1.376 7.231 -1.132 1.00 92.12 86 SER A N 1
ATOM 672 C CA . SER A 1 86 ? -1.286 8.075 -2.330 1.00 92.12 86 SER A CA 1
ATOM 673 C C . SER A 1 86 ? 0.164 8.368 -2.714 1.00 92.12 86 SER A C 1
ATOM 675 O O . SER A 1 86 ? 0.507 8.338 -3.894 1.00 92.12 86 SER A O 1
ATOM 677 N N . SER A 1 87 ? 1.043 8.602 -1.734 1.00 94.75 87 SER A N 1
ATOM 678 C CA . SER A 1 87 ? 2.457 8.879 -1.993 1.00 94.75 87 SER A CA 1
ATOM 679 C C . SER A 1 87 ? 3.185 7.685 -2.615 1.00 94.75 87 SER A C 1
ATOM 681 O O . SER A 1 87 ? 4.117 7.883 -3.395 1.00 94.75 87 SER A O 1
ATOM 683 N N . SER A 1 88 ? 2.722 6.456 -2.360 1.00 93.81 88 SER A N 1
ATOM 684 C CA . SER A 1 88 ? 3.275 5.248 -2.982 1.00 93.81 88 SER A CA 1
ATOM 685 C C . SER A 1 88 ? 3.090 5.191 -4.507 1.00 93.81 88 SER A C 1
ATOM 687 O O . SER A 1 88 ? 3.855 4.508 -5.184 1.00 93.81 88 SER A O 1
ATOM 689 N N . PHE A 1 89 ? 2.165 5.975 -5.080 1.00 94.06 89 PHE A N 1
ATOM 690 C CA . PHE A 1 89 ? 1.996 6.088 -6.533 1.00 94.06 89 PHE A CA 1
ATOM 691 C C . PHE A 1 89 ? 3.011 7.023 -7.201 1.00 94.06 89 PHE A C 1
ATOM 693 O O . PHE A 1 89 ? 3.200 6.928 -8.412 1.00 94.06 89 PHE A O 1
ATOM 700 N N . LEU A 1 90 ? 3.702 7.894 -6.458 1.00 96.31 90 LEU A N 1
ATOM 701 C CA . LEU A 1 90 ? 4.721 8.793 -7.019 1.00 96.31 90 LEU A CA 1
ATOM 702 C C . LEU A 1 90 ? 5.835 8.046 -7.785 1.00 96.31 90 LEU A C 1
ATOM 704 O O . LEU A 1 90 ? 6.049 8.373 -8.957 1.00 96.31 90 LEU A O 1
ATOM 708 N N . PRO A 1 91 ? 6.516 7.028 -7.210 1.00 96.12 91 PRO A N 1
ATOM 709 C CA . PRO A 1 91 ? 7.488 6.223 -7.956 1.00 96.12 91 PRO A CA 1
ATOM 710 C C . PRO A 1 91 ? 6.861 5.486 -9.144 1.00 96.12 91 PRO A C 1
ATOM 712 O O . PRO A 1 91 ? 7.521 5.288 -10.161 1.00 96.12 91 PRO A O 1
ATOM 715 N N . ILE A 1 92 ? 5.588 5.100 -9.051 1.00 96.44 92 ILE A N 1
ATOM 716 C CA . ILE A 1 92 ? 4.891 4.387 -10.125 1.00 96.44 92 ILE A CA 1
ATOM 717 C C . ILE A 1 92 ? 4.665 5.301 -11.326 1.00 96.44 92 ILE A C 1
ATOM 719 O O . ILE A 1 92 ? 5.028 4.940 -12.442 1.00 96.44 92 ILE A O 1
ATOM 723 N N . VAL A 1 93 ? 4.122 6.498 -11.096 1.00 97.81 93 VAL A 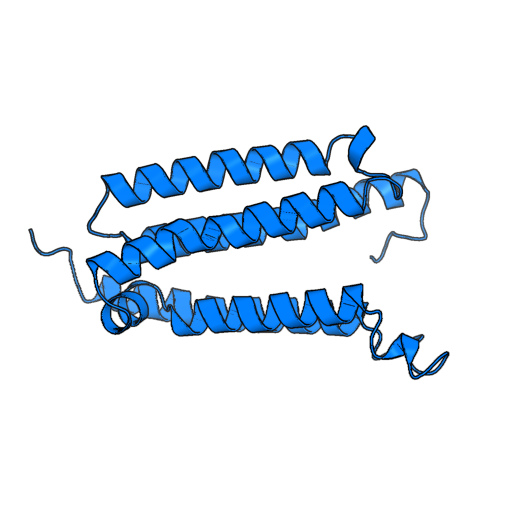N 1
ATOM 724 C CA . VAL A 1 93 ? 3.898 7.501 -12.144 1.00 97.81 93 VAL A CA 1
ATOM 725 C C . VAL A 1 93 ? 5.223 7.890 -12.792 1.00 97.81 93 VAL A C 1
ATOM 727 O O . VAL A 1 93 ? 5.331 7.863 -14.015 1.00 97.81 93 VAL A O 1
ATOM 730 N N . HIS A 1 94 ? 6.260 8.161 -11.994 1.00 98.12 94 HIS A N 1
ATOM 731 C CA . HIS A 1 94 ? 7.582 8.473 -12.535 1.00 98.12 94 HIS A CA 1
ATOM 732 C C . HIS A 1 94 ? 8.154 7.303 -13.356 1.00 98.12 94 HIS A C 1
ATOM 734 O O . HIS A 1 94 ? 8.643 7.507 -14.465 1.00 98.12 94 HIS A O 1
ATOM 740 N N . GLY A 1 95 ? 8.035 6.064 -12.868 1.00 97.38 95 GLY A N 1
ATOM 741 C CA . GLY A 1 95 ? 8.468 4.869 -13.594 1.00 97.38 95 GLY A CA 1
ATOM 742 C C . GLY A 1 95 ? 7.719 4.662 -14.915 1.00 97.38 95 GLY A C 1
ATOM 743 O O . GLY A 1 95 ? 8.339 4.318 -15.919 1.00 97.38 95 GLY A O 1
ATOM 744 N N . ILE A 1 96 ? 6.410 4.933 -14.950 1.00 98.12 96 ILE A N 1
ATOM 745 C CA . ILE A 1 96 ? 5.607 4.900 -16.181 1.00 98.12 96 ILE A CA 1
ATOM 746 C C . ILE A 1 96 ? 6.099 5.952 -17.178 1.00 98.12 96 ILE A C 1
ATOM 748 O O . ILE A 1 96 ? 6.246 5.628 -18.353 1.00 98.12 96 ILE A O 1
ATOM 752 N N . CYS A 1 97 ? 6.401 7.175 -16.734 1.00 98.12 97 CYS A N 1
ATOM 753 C CA . CYS A 1 97 ? 6.937 8.218 -17.612 1.00 98.12 97 CYS A CA 1
ATOM 754 C C . CYS A 1 97 ? 8.301 7.842 -18.215 1.00 98.12 97 CYS A C 1
ATOM 756 O O . CYS A 1 97 ? 8.576 8.191 -19.358 1.00 98.12 97 CYS A O 1
ATOM 758 N N . LEU A 1 98 ? 9.149 7.128 -17.466 1.00 97.19 98 LEU A N 1
ATOM 759 C CA . LEU A 1 98 ? 10.490 6.743 -17.920 1.00 97.19 98 LEU A CA 1
ATOM 760 C C . LEU A 1 98 ? 10.507 5.494 -18.802 1.00 97.19 98 LEU A C 1
ATOM 762 O O . LEU A 1 98 ? 11.284 5.420 -19.750 1.00 97.19 98 LEU A O 1
ATOM 766 N N . PHE A 1 99 ? 9.714 4.481 -18.456 1.00 96.19 99 PHE A N 1
ATOM 767 C CA . PHE A 1 99 ? 9.811 3.153 -19.070 1.00 96.19 99 PHE A CA 1
ATOM 768 C C . PHE A 1 99 ? 8.591 2.801 -19.928 1.00 96.19 99 PHE A C 1
ATOM 770 O O . PHE A 1 99 ? 8.658 1.876 -20.737 1.00 96.19 99 PHE A O 1
ATOM 777 N N . GLY A 1 100 ? 7.479 3.519 -19.773 1.00 97.75 100 GLY A N 1
ATOM 778 C CA . GLY A 1 100 ? 6.185 3.162 -20.342 1.00 97.75 100 GLY A CA 1
ATOM 779 C C . GLY A 1 100 ? 5.440 2.118 -19.504 1.00 97.75 100 GLY A C 1
ATOM 780 O O . GLY A 1 100 ? 6.027 1.355 -18.730 1.00 97.75 100 GLY A O 1
ATOM 781 N N . VAL A 1 101 ? 4.116 2.070 -19.675 1.00 97.81 101 VAL A N 1
ATOM 782 C CA . VAL A 1 101 ? 3.212 1.206 -18.892 1.00 97.81 101 VAL A CA 1
ATOM 783 C C . VAL A 1 101 ? 3.566 -0.274 -19.039 1.00 97.81 101 VAL A C 1
ATOM 785 O O . VAL A 1 101 ? 3.631 -0.993 -18.043 1.00 97.81 101 VAL A O 1
ATOM 788 N N . GLU A 1 102 ? 3.830 -0.738 -20.262 1.00 97.31 102 GLU A N 1
ATOM 789 C CA . GLU A 1 102 ? 4.106 -2.154 -20.518 1.00 97.31 102 GLU A CA 1
ATOM 790 C C . GLU A 1 102 ? 5.415 -2.615 -19.866 1.00 97.31 102 GLU A C 1
ATOM 792 O O . GLU A 1 102 ? 5.446 -3.648 -19.192 1.00 97.31 102 GLU A O 1
ATOM 797 N N . ASN A 1 103 ? 6.487 -1.829 -19.995 1.00 96.06 103 ASN A N 1
ATOM 798 C CA . ASN A 1 103 ? 7.745 -2.151 -19.329 1.00 96.06 103 ASN A CA 1
ATOM 799 C C . ASN A 1 103 ? 7.601 -2.070 -17.814 1.00 96.06 103 ASN A C 1
ATOM 801 O O . ASN A 1 103 ? 8.103 -2.952 -17.124 1.00 96.06 103 ASN A O 1
ATOM 805 N N . MET A 1 104 ? 6.891 -1.072 -17.280 1.00 97.12 104 MET A N 1
ATOM 806 C CA . MET A 1 104 ? 6.657 -0.989 -15.839 1.00 97.12 104 MET A CA 1
ATOM 807 C C . MET A 1 104 ? 5.866 -2.205 -15.335 1.00 97.12 104 MET A C 1
ATOM 809 O O . MET A 1 104 ? 6.190 -2.773 -14.291 1.00 97.12 104 MET A O 1
ATOM 813 N N . ASN A 1 105 ? 4.897 -2.688 -16.118 1.00 97.94 105 ASN A N 1
ATOM 814 C CA . ASN A 1 105 ? 4.170 -3.912 -15.809 1.00 97.94 105 ASN A CA 1
ATOM 815 C C . ASN A 1 105 ? 5.080 -5.143 -15.749 1.00 97.94 105 ASN A C 1
ATOM 817 O O . ASN A 1 105 ? 4.986 -5.909 -14.796 1.00 97.94 105 ASN A O 1
ATOM 821 N N . ARG A 1 106 ? 5.996 -5.307 -16.708 1.00 96.50 106 ARG A N 1
ATOM 822 C CA . ARG A 1 106 ? 6.965 -6.419 -16.708 1.00 96.50 106 ARG A CA 1
ATOM 823 C C . ARG A 1 106 ? 7.971 -6.314 -15.558 1.00 96.50 106 ARG A C 1
ATOM 825 O O . ARG A 1 106 ? 8.268 -7.314 -14.914 1.00 96.50 106 ARG A O 1
ATOM 832 N N . ARG A 1 107 ? 8.462 -5.102 -15.286 1.00 96.06 107 ARG A N 1
ATOM 833 C CA . ARG A 1 107 ? 9.499 -4.827 -14.282 1.00 96.06 107 ARG A CA 1
ATOM 834 C C . ARG A 1 107 ? 9.032 -5.070 -12.857 1.00 96.06 107 ARG A C 1
ATOM 836 O O . AR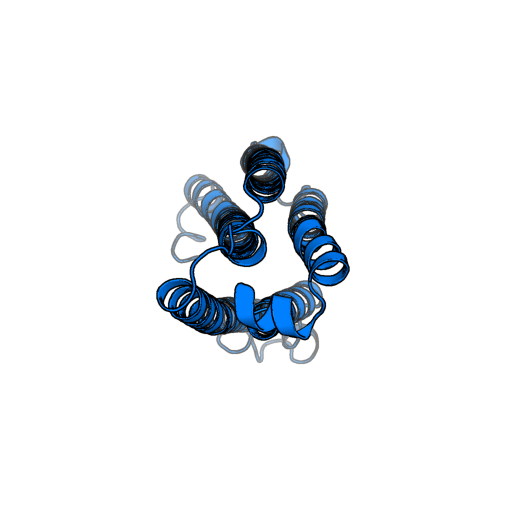G A 1 107 ? 9.797 -5.620 -12.080 1.00 96.06 107 ARG A O 1
ATOM 843 N N . MET A 1 108 ? 7.823 -4.633 -12.509 1.00 96.50 108 MET A N 1
ATOM 844 C CA . MET A 1 108 ? 7.359 -4.603 -11.114 1.00 96.50 108 MET A CA 1
ATOM 845 C C . MET A 1 108 ? 6.003 -5.283 -10.877 1.00 96.50 108 MET A C 1
ATOM 847 O O . MET A 1 108 ? 5.536 -5.327 -9.744 1.00 96.50 108 MET A O 1
ATOM 851 N N . GLY A 1 109 ? 5.341 -5.782 -11.924 1.00 97.25 109 GLY A N 1
ATOM 852 C CA . GLY A 1 109 ? 3.985 -6.321 -11.814 1.00 97.25 109 GLY A CA 1
ATOM 853 C C . GLY A 1 109 ? 2.920 -5.235 -11.627 1.00 97.25 109 GLY A C 1
ATOM 854 O O . GLY A 1 109 ? 2.026 -5.399 -10.802 1.00 97.25 109 GLY A O 1
ATOM 855 N N . LEU A 1 110 ? 3.005 -4.124 -12.370 1.00 97.94 110 LEU A N 1
ATOM 856 C CA . LEU A 1 110 ? 2.109 -2.959 -12.247 1.00 97.94 110 LEU A CA 1
ATOM 857 C C . LEU A 1 110 ? 0.616 -3.329 -12.200 1.00 97.94 110 LEU A C 1
ATOM 859 O O . LEU A 1 110 ? -0.106 -2.835 -11.345 1.00 97.94 110 LEU A O 1
ATOM 863 N N . SER A 1 111 ? 0.146 -4.213 -13.078 1.00 98.00 111 SER A N 1
ATOM 864 C CA . SER A 1 111 ? -1.253 -4.677 -13.093 1.00 98.00 111 SER A CA 1
ATOM 865 C C . SER A 1 111 ? -1.673 -5.347 -11.780 1.00 98.00 111 SER A C 1
ATOM 867 O O . SER A 1 111 ? -2.759 -5.077 -11.273 1.00 98.00 111 SER A O 1
ATOM 869 N N . TYR A 1 112 ? -0.795 -6.149 -11.176 1.00 98.19 112 TYR A N 1
ATOM 870 C CA . TYR A 1 112 ? -1.024 -6.765 -9.866 1.00 98.19 112 TYR A CA 1
ATOM 871 C C . TYR A 1 112 ? -1.003 -5.735 -8.734 1.00 98.19 112 TYR A C 1
ATOM 873 O O . TYR A 1 112 ? -1.796 -5.834 -7.800 1.00 98.19 112 TYR A O 1
ATOM 881 N N . TYR A 1 113 ? -0.136 -4.723 -8.827 1.00 97.50 113 TYR A N 1
ATOM 882 C CA . TYR A 1 113 ? -0.119 -3.597 -7.892 1.00 97.50 113 TYR A CA 1
ATOM 883 C C . TYR A 1 113 ? -1.404 -2.754 -7.984 1.00 97.50 113 TYR A C 1
ATOM 885 O O . TYR A 1 113 ? -1.975 -2.373 -6.965 1.00 97.50 113 TYR A O 1
ATOM 893 N N . LEU A 1 114 ? -1.928 -2.524 -9.190 1.00 97.19 114 LEU A N 1
ATOM 894 C CA . LEU A 1 114 ? -3.239 -1.896 -9.369 1.00 97.19 114 LEU A CA 1
ATOM 895 C C . LEU A 1 114 ? -4.362 -2.786 -8.819 1.00 97.19 114 LEU A C 1
ATOM 897 O O . LEU A 1 114 ? -5.264 -2.278 -8.161 1.00 97.19 114 LEU A O 1
ATOM 901 N N . GLY A 1 115 ? -4.284 -4.107 -9.008 1.00 97.75 115 GLY A N 1
ATOM 902 C CA . GLY A 1 115 ? -5.217 -5.070 -8.413 1.00 97.75 115 GLY A CA 1
ATOM 903 C C . GLY A 1 115 ? -5.235 -5.030 -6.880 1.00 97.75 115 GLY A C 1
ATOM 904 O O . GLY A 1 115 ? -6.308 -5.027 -6.276 1.00 97.75 115 GLY A O 1
ATOM 905 N N . LEU A 1 116 ? -4.063 -4.917 -6.249 1.00 97.31 116 LEU A N 1
ATOM 906 C CA . LEU A 1 116 ? -3.922 -4.651 -4.813 1.00 97.31 116 LEU A CA 1
ATOM 907 C C . LEU A 1 116 ? -4.647 -3.363 -4.416 1.00 97.31 116 LEU A C 1
ATOM 909 O O . LEU A 1 116 ? -5.490 -3.394 -3.519 1.00 97.31 116 LEU A O 1
ATOM 913 N N . GLY A 1 117 ? -4.352 -2.258 -5.108 1.00 94.62 117 GLY A N 1
ATOM 914 C CA . GLY A 1 117 ? -4.974 -0.959 -4.856 1.00 94.62 117 GLY A CA 1
ATOM 915 C C . GLY A 1 117 ? -6.497 -0.992 -5.003 1.00 94.62 117 GLY A C 1
ATOM 916 O O . GLY A 1 117 ? -7.204 -0.448 -4.159 1.00 94.62 117 GLY A O 1
ATOM 917 N N . LEU A 1 118 ? -7.015 -1.691 -6.016 1.00 97.00 118 LEU A N 1
ATOM 918 C CA . LEU A 1 118 ? -8.451 -1.876 -6.228 1.00 97.00 118 LEU A CA 1
ATOM 919 C C . LEU A 1 118 ? -9.100 -2.673 -5.093 1.00 97.00 118 LEU A C 1
ATOM 921 O O . LEU A 1 118 ? -10.132 -2.250 -4.571 1.00 97.00 118 LEU A O 1
ATOM 925 N N . CYS A 1 119 ? -8.501 -3.792 -4.673 1.00 97.62 119 CYS A N 1
ATOM 926 C CA . CYS A 1 119 ? -9.028 -4.599 -3.570 1.00 97.62 119 CYS A CA 1
ATOM 927 C C . CYS A 1 119 ? -9.045 -3.801 -2.261 1.00 97.62 119 CYS A C 1
ATOM 929 O O . CYS A 1 119 ? -10.078 -3.700 -1.598 1.00 97.62 119 CYS A O 1
ATOM 931 N N . HIS A 1 120 ? -7.908 -3.200 -1.903 1.00 94.75 120 HIS A N 1
ATOM 932 C CA . HIS A 1 120 ? -7.752 -2.450 -0.656 1.00 94.75 120 HIS A CA 1
ATOM 933 C C . HIS A 1 120 ? -8.620 -1.191 -0.643 1.00 94.75 120 HIS A C 1
ATOM 935 O O . HIS A 1 120 ? -9.306 -0.938 0.345 1.00 94.75 120 HIS A O 1
ATOM 941 N N . GLY A 1 121 ? -8.658 -0.444 -1.749 1.00 93.31 121 GLY A N 1
ATOM 942 C CA . GLY A 1 121 ? -9.502 0.739 -1.906 1.00 93.31 121 GLY A CA 1
ATOM 943 C C . GLY A 1 121 ? -10.989 0.406 -1.796 1.00 93.31 121 GLY A C 1
ATOM 944 O O . GLY A 1 121 ? -11.707 1.052 -1.034 1.00 93.31 121 GLY A O 1
ATOM 945 N N . THR A 1 122 ? -11.440 -0.658 -2.466 1.00 96.88 122 THR A N 1
ATOM 946 C CA . THR A 1 122 ? -12.832 -1.128 -2.365 1.00 96.88 122 THR A CA 1
ATOM 947 C C . THR A 1 122 ? -13.170 -1.541 -0.933 1.00 96.88 122 THR A C 1
ATOM 949 O O . THR A 1 122 ? -14.191 -1.115 -0.396 1.00 96.88 122 THR A O 1
ATOM 952 N N . GLY A 1 123 ? -12.297 -2.308 -0.272 1.00 96.31 123 GLY A N 1
ATOM 953 C CA . GLY A 1 123 ? -12.485 -2.703 1.125 1.00 96.31 123 GLY A CA 1
ATOM 954 C C . GLY A 1 123 ? -12.573 -1.504 2.069 1.00 96.31 123 GLY A C 1
ATOM 955 O O . GLY A 1 123 ? -13.470 -1.450 2.909 1.00 96.31 123 GLY A O 1
ATOM 956 N N . ALA A 1 124 ? -11.702 -0.508 1.887 1.00 92.50 124 ALA A N 1
ATOM 957 C CA . ALA A 1 124 ? -11.722 0.727 2.664 1.00 92.50 124 ALA A CA 1
ATOM 958 C C . ALA A 1 124 ? -13.014 1.530 2.444 1.00 92.50 124 ALA A C 1
ATOM 960 O O . ALA A 1 124 ? -13.603 2.014 3.412 1.00 92.50 124 ALA A O 1
ATOM 961 N N . MET A 1 125 ? -13.487 1.640 1.198 1.00 94.62 125 MET A N 1
ATOM 962 C CA . MET A 1 125 ? -14.743 2.323 0.871 1.00 94.62 125 MET A CA 1
ATOM 963 C C . MET A 1 125 ? -15.952 1.625 1.500 1.00 94.62 125 MET A C 1
ATOM 965 O O . MET A 1 125 ? -16.783 2.290 2.118 1.00 94.62 125 MET A O 1
ATOM 969 N N . LEU A 1 126 ? -16.035 0.295 1.399 1.00 96.31 126 LEU A N 1
ATOM 970 C CA . LEU A 1 126 ? -17.115 -0.487 2.006 1.00 96.31 126 LEU A CA 1
ATOM 971 C C . LEU A 1 126 ? -17.114 -0.354 3.532 1.00 96.31 126 LEU A C 1
ATOM 973 O O . LEU A 1 126 ? -18.164 -0.100 4.127 1.00 96.31 126 LEU A O 1
ATOM 977 N N . TYR A 1 127 ? -15.937 -0.445 4.156 1.00 93.75 127 TYR A N 1
ATOM 978 C CA . TYR A 1 127 ? -15.774 -0.263 5.597 1.00 93.75 127 TYR A CA 1
ATOM 979 C C . TYR A 1 127 ? -16.172 1.142 6.065 1.00 93.75 127 TYR A C 1
ATOM 981 O O . TYR A 1 127 ? -16.900 1.292 7.050 1.00 93.75 127 TYR A O 1
ATOM 989 N N . ALA A 1 128 ? -15.735 2.182 5.350 1.00 91.12 128 ALA A N 1
ATOM 990 C CA . ALA A 1 128 ? -16.083 3.565 5.662 1.00 91.12 128 ALA A CA 1
ATOM 991 C C . ALA A 1 128 ? -17.590 3.822 5.509 1.00 91.12 128 ALA A C 1
ATOM 993 O O . ALA A 1 128 ? -18.195 4.470 6.364 1.00 91.12 128 ALA A O 1
ATOM 994 N N . ALA A 1 129 ? -18.205 3.278 4.456 1.00 93.94 129 ALA A N 1
ATOM 995 C CA . ALA A 1 129 ? -19.633 3.416 4.188 1.00 93.94 129 ALA A CA 1
ATOM 996 C C . ALA A 1 129 ? -20.520 2.510 5.063 1.00 93.94 129 ALA A C 1
ATOM 998 O O . ALA A 1 129 ? -21.740 2.711 5.086 1.00 93.94 129 ALA A O 1
ATOM 999 N N . ARG A 1 130 ? -19.918 1.552 5.786 1.00 95.31 130 ARG A N 1
ATOM 1000 C CA . ARG A 1 130 ? -20.592 0.523 6.598 1.00 95.31 130 ARG A CA 1
ATOM 1001 C C . ARG A 1 130 ? -21.548 -0.329 5.761 1.00 95.31 130 ARG A C 1
ATOM 1003 O O . ARG A 1 130 ? -22.666 -0.609 6.176 1.00 95.31 130 ARG A O 1
ATOM 1010 N N . ILE A 1 131 ? -21.137 -0.680 4.545 1.00 96.88 131 ILE A N 1
ATOM 1011 C CA . ILE A 1 131 ? -21.934 -1.480 3.605 1.00 96.88 131 ILE A CA 1
ATOM 1012 C C . ILE A 1 131 ? -21.437 -2.933 3.655 1.00 96.88 131 ILE A C 1
ATOM 1014 O O . ILE A 1 131 ? -20.230 -3.143 3.505 1.00 96.88 131 ILE A O 1
ATOM 1018 N N . PRO A 1 132 ? -22.329 -3.934 3.806 1.00 96.94 132 PRO A N 1
ATOM 1019 C CA . PRO A 1 132 ? -23.789 -3.868 3.646 1.00 96.94 132 PRO A CA 1
ATOM 1020 C C . PRO A 1 132 ? -24.606 -3.641 4.929 1.00 96.94 132 PRO A C 1
ATOM 1022 O O . PRO A 1 132 ? -25.817 -3.454 4.825 1.00 96.94 132 PRO A O 1
ATOM 1025 N N . GLU A 1 133 ? -24.009 -3.629 6.125 1.00 96.81 133 GLU A N 1
ATOM 1026 C CA . GLU A 1 133 ? -24.761 -3.583 7.393 1.00 96.81 133 GLU A CA 1
ATOM 1027 C C . GLU A 1 133 ? -25.625 -2.321 7.566 1.00 96.81 133 GLU A C 1
ATOM 1029 O O . GLU A 1 133 ? -26.632 -2.343 8.270 1.00 96.81 133 GLU A O 1
ATOM 1034 N N . ARG A 1 134 ? -25.283 -1.233 6.871 1.00 95.69 134 ARG A N 1
ATOM 1035 C CA . ARG A 1 134 ? -26.098 -0.019 6.763 1.00 95.69 134 ARG A CA 1
ATOM 1036 C C . ARG A 1 134 ? -27.425 -0.262 6.042 1.00 95.69 134 ARG A C 1
ATOM 1038 O O . ARG A 1 134 ? -28.411 0.391 6.366 1.00 95.69 134 ARG A O 1
ATOM 1045 N N . TRP A 1 135 ? -27.444 -1.145 5.046 1.00 95.94 135 TRP A N 1
ATOM 1046 C CA . TRP A 1 135 ? -28.631 -1.467 4.245 1.00 95.94 135 TRP A CA 1
ATOM 1047 C C . TRP A 1 135 ? -29.411 -2.651 4.803 1.00 95.94 135 TRP A C 1
ATOM 1049 O O . TRP A 1 135 ? -30.622 -2.730 4.618 1.00 95.94 135 TRP A O 1
ATOM 1059 N N . LEU A 1 136 ? -28.726 -3.558 5.502 1.00 94.06 136 LEU A N 1
ATOM 1060 C CA . LEU A 1 136 ? -29.303 -4.772 6.069 1.00 94.06 136 LEU A CA 1
ATOM 1061 C C . LEU A 1 136 ? -29.062 -4.837 7.589 1.00 94.06 136 LEU A C 1
ATOM 1063 O O . LEU A 1 136 ? -28.286 -5.682 8.052 1.00 94.06 136 LEU A O 1
ATOM 1067 N N . PRO A 1 137 ? -29.718 -3.975 8.392 1.00 91.94 137 PRO A N 1
ATOM 1068 C CA . PRO A 1 137 ? -29.539 -3.974 9.839 1.00 91.94 137 PRO A CA 1
ATOM 1069 C C . PRO A 1 137 ? -29.827 -5.353 10.442 1.00 91.94 137 PRO A C 1
ATOM 1071 O O . PRO A 1 137 ? -30.792 -6.015 10.056 1.00 91.94 137 PRO A O 1
ATOM 1074 N N . ARG A 1 138 ? -28.998 -5.777 11.403 1.00 92.00 138 ARG A N 1
ATOM 1075 C CA . ARG A 1 138 ? -29.085 -7.062 12.126 1.00 92.00 138 ARG A CA 1
ATOM 1076 C C . ARG A 1 138 ? -28.892 -8.335 11.293 1.00 92.00 138 ARG A C 1
ATOM 1078 O O . ARG A 1 138 ? -28.908 -9.432 11.840 1.00 92.00 138 ARG A O 1
ATOM 1085 N N . ARG A 1 139 ? -28.710 -8.231 9.972 1.00 93.31 139 ARG A N 1
ATOM 1086 C CA . ARG A 1 139 ? -28.446 -9.401 9.109 1.00 93.31 139 ARG A CA 1
ATOM 1087 C C . ARG A 1 139 ? -26.961 -9.706 8.951 1.00 93.31 139 ARG A C 1
ATOM 1089 O O . ARG A 1 139 ? -26.614 -10.820 8.582 1.00 93.31 139 ARG A O 1
ATOM 1096 N N . CYS A 1 140 ? -26.107 -8.728 9.240 1.00 93.06 140 CYS A N 1
ATOM 1097 C CA . CYS A 1 140 ? -24.659 -8.811 9.062 1.00 93.06 140 CYS A CA 1
ATOM 1098 C C . CYS A 1 140 ? -23.897 -8.767 10.397 1.00 93.06 140 CYS A C 1
ATOM 1100 O O . CYS A 1 140 ? -22.728 -8.391 10.420 1.00 93.06 140 CYS A O 1
ATOM 1102 N N . ASP A 1 141 ? -24.552 -9.124 11.508 1.00 92.50 141 ASP A N 1
ATOM 1103 C CA . ASP A 1 141 ? -23.967 -9.011 12.853 1.00 92.50 141 ASP A CA 1
ATOM 1104 C C . ASP A 1 141 ? -22.846 -10.037 13.085 1.00 92.50 141 ASP A C 1
ATOM 1106 O O . ASP A 1 141 ? -21.852 -9.731 13.738 1.00 92.50 141 ASP A O 1
ATOM 1110 N N . VAL A 1 142 ? -22.986 -11.242 12.516 1.00 93.31 142 VAL A N 1
ATOM 1111 C CA . VAL A 1 142 ? -22.011 -12.340 12.665 1.00 93.31 142 VAL A CA 1
ATOM 1112 C C . VAL A 1 142 ? -21.181 -12.549 11.397 1.00 93.31 142 VAL A C 1
ATOM 1114 O O . VAL A 1 142 ? -19.965 -12.714 11.483 1.00 93.31 142 VAL A O 1
ATOM 1117 N N . VAL A 1 143 ? -21.813 -12.538 10.218 1.00 96.00 143 VAL A N 1
ATOM 1118 C CA . VAL A 1 143 ? -21.158 -12.780 8.921 1.00 96.00 143 VAL A CA 1
ATOM 1119 C C . VAL A 1 143 ? -21.587 -11.729 7.898 1.00 96.00 143 VAL A C 1
ATOM 1121 O O . VAL A 1 143 ? -22.761 -11.383 7.808 1.00 96.00 143 VAL A O 1
ATOM 1124 N N . GLY A 1 144 ? -20.636 -11.254 7.095 1.00 94.31 144 GLY A N 1
ATOM 1125 C CA . GLY A 1 144 ? -20.877 -10.342 5.978 1.00 94.31 144 GLY A CA 1
ATOM 1126 C C . GLY A 1 144 ? -20.859 -8.863 6.355 1.00 94.31 144 GLY A C 1
ATOM 1127 O O . GLY A 1 144 ? -21.325 -8.042 5.571 1.00 94.31 144 GLY A O 1
ATOM 1128 N N . SER A 1 145 ? -20.332 -8.503 7.530 1.00 96.94 145 SER A N 1
ATOM 1129 C CA . SER A 1 145 ? -20.123 -7.091 7.871 1.00 96.94 145 SER A CA 1
ATOM 1130 C C . SER A 1 145 ? -19.050 -6.452 6.985 1.00 96.94 145 SER A C 1
ATOM 1132 O O . SER A 1 145 ? -18.115 -7.121 6.532 1.00 96.94 145 SER A O 1
ATOM 1134 N N . SER A 1 146 ? -19.130 -5.135 6.788 1.00 97.00 146 SER A N 1
ATOM 1135 C CA . SER A 1 146 ? -18.136 -4.368 6.029 1.00 97.00 146 SER A CA 1
ATOM 1136 C C . SER A 1 146 ? -16.703 -4.588 6.524 1.00 97.00 146 SER A C 1
ATOM 1138 O O . SER A 1 146 ? -15.778 -4.671 5.720 1.00 97.00 146 SER A O 1
ATOM 1140 N N . HIS A 1 147 ? -16.509 -4.746 7.840 1.00 95.44 147 HIS A N 1
ATOM 1141 C CA . HIS A 1 147 ? -15.198 -5.001 8.445 1.00 95.44 147 HIS A CA 1
ATOM 1142 C C . HIS A 1 147 ? -14.645 -6.374 8.037 1.00 95.44 147 HIS A C 1
ATOM 1144 O O . HIS A 1 147 ? -13.458 -6.499 7.744 1.00 95.44 147 HIS A O 1
ATOM 1150 N N . GLN A 1 148 ? -15.493 -7.405 7.976 1.00 97.69 148 GLN A N 1
ATOM 1151 C CA . GLN A 1 148 ? -15.085 -8.728 7.492 1.00 97.69 148 GLN A CA 1
ATOM 1152 C C . GLN A 1 148 ? -14.759 -8.699 5.998 1.00 97.69 148 GLN A C 1
ATOM 1154 O O . GLN A 1 148 ? -13.724 -9.223 5.593 1.00 97.69 148 GLN A O 1
ATOM 1159 N N . ILE A 1 149 ? -15.600 -8.046 5.192 1.00 98.00 149 ILE A N 1
ATOM 1160 C CA . ILE A 1 149 ? -15.372 -7.902 3.747 1.00 98.00 149 ILE A CA 1
ATOM 1161 C C . ILE A 1 149 ? -14.060 -7.155 3.484 1.00 98.00 149 ILE A C 1
ATOM 1163 O O . ILE A 1 149 ? -13.267 -7.581 2.646 1.00 98.00 149 ILE A O 1
ATOM 1167 N N . MET A 1 150 ? -13.793 -6.084 4.235 1.00 96.69 150 MET A N 1
ATOM 1168 C CA . MET A 1 150 ? -12.530 -5.351 4.171 1.00 96.69 150 MET A CA 1
ATOM 1169 C C . MET A 1 150 ? -11.335 -6.275 4.421 1.00 96.69 150 MET A C 1
ATOM 1171 O O . MET A 1 150 ? -10.411 -6.278 3.614 1.00 96.69 150 MET A O 1
ATOM 1175 N N . HIS A 1 151 ? -11.351 -7.088 5.483 1.00 97.12 151 HIS A N 1
ATOM 1176 C CA . HIS A 1 151 ? -10.258 -8.030 5.767 1.00 97.12 151 HIS A CA 1
ATOM 1177 C C . HIS A 1 151 ? -10.055 -9.059 4.655 1.00 97.12 151 HIS A C 1
ATOM 1179 O O . HIS A 1 151 ? -8.917 -9.308 4.258 1.00 97.12 151 HIS A O 1
ATOM 1185 N N . VAL A 1 152 ? -11.139 -9.618 4.108 1.00 98.31 152 VAL A N 1
ATOM 1186 C CA . VAL A 1 152 ? -11.059 -10.542 2.963 1.00 98.31 152 VAL A CA 1
ATOM 1187 C C . VAL A 1 152 ? -10.385 -9.857 1.773 1.00 98.31 152 VAL A C 1
ATOM 1189 O O . VAL A 1 152 ? -9.435 -10.397 1.210 1.00 98.31 152 VAL A O 1
ATOM 1192 N N . LEU A 1 153 ? -10.810 -8.640 1.430 1.00 98.19 153 LEU A N 1
ATOM 1193 C CA . LEU A 1 153 ? -10.222 -7.876 0.330 1.00 98.19 153 LEU A CA 1
ATOM 1194 C C . LEU A 1 153 ? -8.761 -7.489 0.587 1.00 98.19 153 LEU A C 1
ATOM 1196 O O . LEU A 1 153 ? -7.967 -7.477 -0.354 1.00 98.19 153 LEU A O 1
ATOM 1200 N N . VAL A 1 154 ? -8.373 -7.226 1.839 1.00 96.56 154 VAL A N 1
ATOM 1201 C CA . VAL A 1 154 ? -6.969 -6.985 2.199 1.00 96.56 154 VAL A CA 1
ATOM 1202 C C . VAL A 1 154 ? -6.107 -8.207 1.872 1.00 96.56 154 VAL A C 1
ATOM 1204 O O . VAL A 1 154 ? -5.065 -8.059 1.227 1.00 96.56 154 VAL A O 1
ATOM 1207 N N . VAL A 1 155 ? -6.565 -9.408 2.239 1.00 97.81 155 VAL A N 1
ATOM 1208 C CA . VAL A 1 155 ? -5.873 -10.674 1.945 1.00 97.81 155 VAL A CA 1
ATOM 1209 C C . VAL A 1 155 ? -5.845 -10.961 0.442 1.00 97.81 155 VAL A C 1
ATOM 1211 O O . VAL A 1 155 ? -4.783 -11.278 -0.093 1.00 97.81 155 VAL A O 1
ATOM 1214 N N . CYS A 1 156 ? -6.966 -10.794 -0.267 1.00 98.31 156 CYS A N 1
ATOM 1215 C CA . CYS A 1 156 ? -7.026 -10.968 -1.723 1.00 98.31 156 CYS A CA 1
ATOM 1216 C C . CYS A 1 156 ? -6.078 -10.011 -2.457 1.00 98.31 156 CYS A C 1
ATOM 1218 O O . CYS A 1 156 ? -5.356 -10.426 -3.367 1.00 98.31 156 CYS A O 1
ATOM 1220 N N . GLY A 1 157 ? -6.033 -8.744 -2.039 1.00 97.94 157 GLY A N 1
ATOM 1221 C CA . GLY A 1 157 ? -5.105 -7.757 -2.583 1.00 97.94 157 GLY A CA 1
ATOM 1222 C C . GLY A 1 157 ? -3.650 -8.154 -2.340 1.00 97.94 157 GLY A C 1
ATOM 1223 O O . GLY A 1 157 ? -2.849 -8.142 -3.273 1.00 97.94 157 GLY A O 1
ATOM 1224 N N . ALA A 1 158 ? -3.312 -8.579 -1.118 1.00 97.00 158 ALA A N 1
ATOM 1225 C CA . ALA A 1 158 ? -1.962 -9.028 -0.776 1.00 97.00 158 ALA A CA 1
ATOM 1226 C C . ALA A 1 158 ? -1.538 -10.269 -1.581 1.00 97.00 158 ALA A C 1
ATOM 1228 O O . ALA A 1 158 ? -0.416 -10.316 -2.084 1.00 97.00 158 ALA A O 1
ATOM 1229 N N . ALA A 1 159 ? -2.437 -11.240 -1.767 1.00 98.12 159 ALA A N 1
ATOM 1230 C CA . ALA A 1 159 ? -2.190 -12.413 -2.602 1.00 98.12 159 ALA A CA 1
ATOM 1231 C C . ALA A 1 159 ? -1.957 -12.022 -4.071 1.00 98.12 159 ALA A C 1
ATOM 1233 O O . ALA A 1 159 ? -0.987 -12.469 -4.685 1.00 98.12 159 ALA A O 1
ATOM 1234 N N . THR A 1 160 ? -2.797 -11.130 -4.609 1.00 97.88 160 THR A N 1
ATOM 1235 C CA . THR A 1 160 ? -2.662 -10.591 -5.972 1.00 97.88 160 THR A CA 1
ATOM 1236 C C . THR A 1 160 ? -1.304 -9.916 -6.155 1.00 97.88 160 THR A C 1
ATOM 1238 O O . THR A 1 160 ? -0.568 -10.237 -7.087 1.00 97.88 160 THR A O 1
ATOM 1241 N N . TYR A 1 161 ? -0.921 -9.034 -5.230 1.00 98.00 161 TYR A N 1
ATOM 1242 C CA . TYR A 1 161 ? 0.382 -8.376 -5.264 1.00 98.00 161 TYR A CA 1
ATOM 1243 C C . TYR A 1 161 ? 1.546 -9.360 -5.138 1.00 98.00 161 TYR A C 1
ATOM 1245 O O . TYR A 1 161 ? 2.533 -9.232 -5.859 1.00 98.00 161 TYR A O 1
ATOM 1253 N N . GLY A 1 162 ? 1.423 -10.370 -4.273 1.00 98.06 162 GLY A N 1
ATOM 1254 C CA . GLY A 1 162 ? 2.429 -11.416 -4.104 1.00 98.06 162 GLY A CA 1
ATOM 1255 C C . GLY A 1 162 ? 2.744 -12.142 -5.415 1.00 98.06 162 GLY A C 1
ATOM 1256 O O . GLY A 1 162 ? 3.915 -12.353 -5.733 1.00 98.06 162 GLY A O 1
ATOM 1257 N N . VAL A 1 163 ? 1.725 -12.442 -6.229 1.00 98.25 163 VAL A N 1
ATOM 1258 C CA . VAL A 1 163 ? 1.921 -12.990 -7.584 1.00 98.25 163 VAL A CA 1
ATOM 1259 C C . VAL A 1 163 ? 2.697 -12.009 -8.469 1.00 98.25 163 VAL A C 1
ATOM 1261 O O . VAL A 1 163 ? 3.642 -12.416 -9.148 1.00 98.25 163 VAL A O 1
ATOM 1264 N N . GLY A 1 164 ? 2.359 -10.718 -8.419 1.00 97.75 164 GLY A N 1
ATOM 1265 C CA . GLY A 1 164 ? 3.073 -9.663 -9.144 1.00 97.75 164 GLY A CA 1
ATOM 1266 C C . GLY A 1 164 ? 4.550 -9.551 -8.769 1.00 97.75 164 GLY A C 1
ATOM 1267 O O . GLY A 1 164 ? 5.405 -9.489 -9.651 1.00 97.75 164 GLY A O 1
ATOM 1268 N N . VAL A 1 165 ? 4.869 -9.612 -7.474 1.00 97.56 165 VAL A N 1
ATOM 1269 C CA . VAL A 1 165 ? 6.252 -9.603 -6.970 1.00 97.56 165 VAL A CA 1
ATOM 1270 C C . VAL A 1 165 ? 7.030 -10.825 -7.458 1.00 97.56 165 VAL A C 1
ATOM 1272 O O . VAL A 1 165 ? 8.179 -10.701 -7.879 1.00 97.56 165 VAL A O 1
ATOM 1275 N N . LEU A 1 166 ? 6.418 -12.012 -7.452 1.00 97.69 166 LEU A N 1
ATOM 1276 C CA . LEU A 1 166 ? 7.056 -13.219 -7.982 1.00 97.69 166 LEU A CA 1
ATOM 1277 C C . LEU A 1 166 ? 7.291 -13.126 -9.495 1.00 97.69 166 LEU A C 1
ATOM 1279 O O . LEU A 1 166 ? 8.335 -13.570 -9.976 1.00 97.69 166 LEU A O 1
ATOM 1283 N N . ALA A 1 167 ? 6.359 -12.532 -10.244 1.00 96.56 167 ALA A N 1
ATOM 1284 C CA . ALA A 1 167 ? 6.525 -12.279 -11.672 1.00 96.56 167 ALA A CA 1
ATOM 1285 C C . ALA A 1 167 ? 7.671 -11.289 -11.944 1.00 96.56 167 ALA A C 1
ATOM 1287 O O . ALA A 1 167 ? 8.538 -11.576 -12.769 1.00 96.56 167 ALA A O 1
ATOM 1288 N N . ALA A 1 168 ? 7.731 -10.184 -11.196 1.00 96.81 168 ALA A N 1
ATOM 1289 C CA . ALA A 1 168 ? 8.813 -9.202 -11.261 1.00 96.81 168 ALA A CA 1
ATOM 1290 C C . ALA A 1 168 ? 10.177 -9.830 -10.935 1.00 96.81 168 ALA A C 1
ATOM 1292 O O . ALA A 1 168 ? 11.146 -9.655 -11.673 1.00 96.81 168 ALA A O 1
ATOM 1293 N N . LYS A 1 169 ? 10.251 -10.642 -9.874 1.00 96.19 169 LYS A N 1
ATOM 1294 C CA . LYS A 1 169 ? 11.467 -11.381 -9.518 1.00 96.19 169 LYS A CA 1
ATOM 1295 C C . LYS A 1 169 ? 11.933 -12.283 -10.662 1.00 96.19 169 LYS A C 1
ATOM 1297 O O . LYS A 1 169 ? 13.107 -12.250 -11.012 1.00 96.19 169 LYS A O 1
ATOM 1302 N N . ARG A 1 170 ? 11.030 -13.068 -11.261 1.00 95.56 170 ARG A N 1
ATOM 1303 C CA . ARG A 1 170 ? 11.359 -13.947 -12.400 1.00 95.56 170 ARG A CA 1
ATOM 1304 C C . ARG A 1 170 ? 11.857 -13.153 -13.606 1.00 95.56 170 ARG A C 1
ATOM 1306 O O . ARG A 1 170 ? 12.831 -13.559 -14.232 1.00 95.56 170 ARG A O 1
ATOM 1313 N N . TYR A 1 171 ? 11.226 -12.016 -13.899 1.00 94.75 171 TYR A N 1
ATOM 1314 C CA . TYR A 1 171 ? 11.654 -11.119 -14.970 1.00 94.75 171 TYR A CA 1
ATOM 1315 C C . TYR A 1 171 ? 13.125 -10.707 -14.795 1.00 94.75 171 TYR A C 1
ATOM 1317 O O . TYR A 1 171 ? 13.930 -10.926 -15.702 1.00 94.75 171 TYR A O 1
ATOM 1325 N N . TRP A 1 172 ? 13.502 -10.227 -13.607 1.00 95.50 172 TRP A N 1
ATOM 1326 C CA . TRP A 1 172 ? 14.872 -9.787 -13.312 1.00 95.50 172 TRP A CA 1
ATOM 1327 C C . TRP A 1 172 ? 15.882 -10.923 -13.110 1.00 95.50 172 TRP A C 1
ATOM 1329 O O . TRP A 1 172 ? 17.068 -10.734 -13.333 1.00 95.50 172 TRP A O 1
ATOM 1339 N N . GLN A 1 173 ? 15.455 -12.137 -12.759 1.00 93.00 173 GLN A N 1
ATOM 1340 C CA . GLN A 1 173 ? 16.370 -13.289 -12.728 1.00 93.00 173 GLN A CA 1
ATOM 1341 C C . GLN A 1 173 ? 16.889 -13.668 -14.120 1.00 93.00 173 GLN A C 1
ATOM 1343 O O . GLN A 1 173 ? 17.988 -14.198 -14.246 1.00 93.00 173 GLN A O 1
ATOM 1348 N N . THR A 1 174 ? 16.095 -13.410 -15.158 1.00 88.88 174 THR A N 1
ATOM 1349 C CA . THR A 1 174 ? 16.454 -13.724 -16.550 1.00 88.88 174 THR A CA 1
ATOM 1350 C C . THR A 1 174 ? 17.095 -12.556 -17.294 1.00 88.88 174 THR A C 1
ATOM 1352 O O . THR A 1 174 ? 17.538 -12.727 -18.427 1.00 88.88 174 THR A O 1
ATOM 1355 N N . ARG A 1 175 ? 17.125 -11.361 -16.692 1.00 82.62 175 ARG A N 1
ATOM 1356 C CA . ARG A 1 175 ? 17.572 -10.124 -17.337 1.00 82.62 175 ARG A CA 1
ATOM 1357 C C . ARG A 1 175 ? 18.412 -9.297 -16.374 1.00 82.62 175 ARG A C 1
ATOM 1359 O O . ARG A 1 175 ? 17.930 -8.913 -15.316 1.00 82.62 175 ARG A O 1
ATOM 1366 N N . GLY A 1 176 ? 19.644 -8.993 -16.765 1.00 79.31 176 GLY A N 1
ATOM 1367 C CA . GLY A 1 176 ? 20.466 -8.012 -16.064 1.00 79.31 176 GLY A CA 1
ATOM 1368 C C . GLY A 1 176 ? 20.046 -6.578 -16.382 1.00 79.31 176 GLY A C 1
ATOM 1369 O O . GLY A 1 176 ? 19.140 -6.325 -17.181 1.00 79.31 176 GLY A O 1
ATOM 1370 N N . CYS A 1 177 ? 20.748 -5.631 -15.774 1.00 86.19 177 CYS A N 1
ATOM 1371 C CA . CYS A 1 177 ? 20.764 -4.267 -16.272 1.00 86.19 177 CYS A CA 1
ATOM 1372 C C . CYS A 1 177 ? 21.724 -4.201 -17.457 1.00 86.19 177 CYS A C 1
ATOM 1374 O O . CYS A 1 177 ? 22.867 -4.636 -17.337 1.00 86.19 177 CYS A O 1
ATOM 1376 N N . GLU A 1 178 ? 21.250 -3.704 -18.599 1.00 67.50 178 GLU A N 1
ATOM 1377 C CA . GLU A 1 178 ? 22.148 -3.317 -19.687 1.00 67.50 178 GLU A CA 1
ATOM 1378 C C . GLU A 1 178 ? 23.055 -2.197 -19.156 1.00 67.50 178 GLU A C 1
ATOM 1380 O O . GLU A 1 178 ? 22.555 -1.231 -18.568 1.00 67.50 178 GLU A O 1
ATOM 1385 N N . VAL A 1 179 ? 24.370 -2.417 -19.259 1.00 50.66 179 VAL A N 1
ATOM 1386 C CA . VAL A 1 179 ? 25.428 -1.494 -18.818 1.00 50.66 179 VAL A CA 1
ATOM 1387 C C . VAL A 1 179 ? 25.546 -0.346 -19.807 1.00 50.66 179 VAL A C 1
ATOM 1389 O O . VAL A 1 179 ? 25.592 -0.641 -21.021 1.00 50.66 179 VAL A O 1
#

Sequence (179 aa):
HIFLDHSEQVRTWTGRFDYLGIVIPLYGTTIASTHFGFHCKPSLQEAYSIFATVTGLACALTTLHPSFSGPQSRHVRTTLYLLLGSSSFLPIVHGICLFGVENMNRRMGLSYYLGLGLCHGTGAMLYAARIPERWLPRRCDVVGSSHQIMHVLVVCGAATYGVGVLAAKRYWQTRGCEV

Nearest PDB structures (foldseek):
  6krz-assembly3_C  TM=8.988E-01  e=7.261E-07  Homo sapiens
  5lxg-assembly1_A  TM=9.010E-01  e=1.120E-06  Homo sapiens
  6yxg-assembly1_A  TM=8.928E-01  e=1.996E-06  Homo sapiens
  8w4u-assembly1_D  TM=1.752E-01  e=5.520E+00  Homo sapiens

InterPro domains:
  IPR00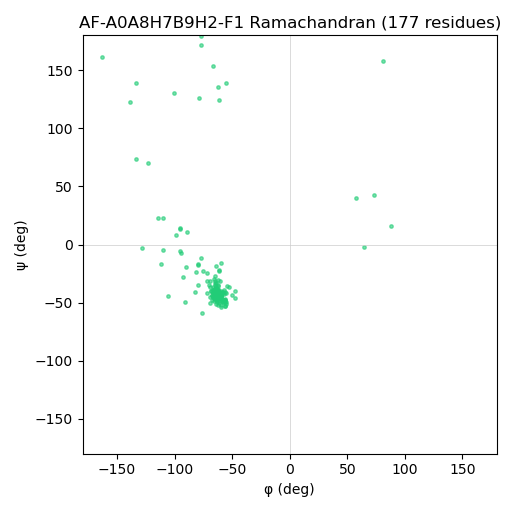4254 AdipoR/Haemolysin-III-related [PF03006] (1-159)
  IPR004254 AdipoR/Haemolysin-III-related [PTHR20855] (1-168)

Foldseek 3Di:
DVCCPVDPVSVLVVLLVVLLVLLVVLLVLLLLLLCQLCVLPVVSSVVSNVVSVVLSVVLSCQCNDPVCSDPVNPVVNVVSSVVSNVSSCVSVVVSCVVQNPVVSCQRQVVVLLVLLVVLLVVLVVCLVVFPPCVVVPPPPPPHDTSPVSNVVSNVVSVVSNVVRSVSNVVSPVVDPRDD

Secondary structure (DSSP, 8-state):
-TTTTT-HHHHHHHHHHHHHHHHHHHHHHHHHHHHHHTTT-HHHHHHHHHHHHHHHHHHHHHHHSHHHHSGGGHHHHHHHHHHHHHHTHHHHHHHHHHH-HHHHHHHH-HHHHHHHHHHHHHHHHHHHHTTTTTTSTTTSSSSS-HHHHHHHHHHHHHHHHHHHHHHHHHHHHS-----

pLDDT: mean 93.81, std 6.01, range [50.66, 98.31]

Mean predicted aligned error: 3.75 Å

Organism: NCBI:txid1187904